Protein AF-A0A6V7U0Q1-F1 (afdb_monomer)

pLDDT: mean 83.54, std 18.53, range [27.36, 98.62]

InterPro domains:
  IPR001841 Zinc finger, RING-type [PF13639] (8-51)
  IPR001841 Zinc finger, RING-type [PS50089] (9-51)
  IPR001841 Zinc finger, RING-type [SM00184] (9-50)
  IPR013083 Zinc finger, RING/FYVE/PHD-type [G3DSA:3.30.40.10] (4-85)
  IPR043136 B30.2/SPRY domain superfamily [G3DSA:2.60.120.920] (154-295)

Structure (mmCIF, N/CA/C/O backbone):
data_AF-A0A6V7U0Q1-F1
#
_entry.id   AF-A0A6V7U0Q1-F1
#
loop_
_atom_site.group_PDB
_atom_site.id
_atom_site.type_symbol
_atom_site.label_atom_id
_atom_site.label_alt_id
_atom_site.label_comp_id
_atom_site.label_asym_id
_atom_site.label_entity_id
_atom_site.label_seq_id
_atom_site.pdbx_PDB_ins_code
_atom_site.Cartn_x
_atom_site.Cartn_y
_atom_site.Cartn_z
_atom_site.occupancy
_atom_site.B_iso_or_equiv
_atom_site.auth_seq_id
_atom_site.auth_comp_id
_atom_site.auth_asym_id
_atom_site.auth_atom_id
_atom_site.pdbx_PDB_model_num
ATOM 1 N N . MET A 1 1 ? -14.330 -33.208 15.414 1.00 35.00 1 MET A N 1
ATOM 2 C CA . MET A 1 1 ? -14.865 -31.851 15.158 1.00 35.00 1 MET A CA 1
ATOM 3 C C . MET A 1 1 ? -16.020 -31.583 16.109 1.00 35.00 1 MET A C 1
ATOM 5 O O . MET A 1 1 ? -17.106 -32.116 15.909 1.00 35.00 1 MET A O 1
ATOM 9 N N . VAL A 1 2 ? -15.788 -30.807 17.168 1.00 33.75 2 VAL A N 1
ATOM 10 C CA . VAL A 1 2 ? -16.867 -30.357 18.057 1.00 33.75 2 VAL A CA 1
ATOM 11 C C . VAL A 1 2 ? -17.555 -29.175 17.374 1.00 33.75 2 VAL A C 1
ATOM 13 O O . VAL A 1 2 ? -17.005 -28.080 17.307 1.00 33.75 2 VAL A O 1
ATOM 16 N N . TYR A 1 3 ? -18.742 -29.390 16.804 1.00 39.47 3 TYR A N 1
ATOM 17 C CA . TYR A 1 3 ? -19.542 -28.298 16.249 1.00 39.47 3 TYR A CA 1
ATOM 18 C C . TYR A 1 3 ? -20.146 -27.484 17.399 1.00 39.47 3 TYR A C 1
ATOM 20 O O . TYR A 1 3 ? -21.201 -27.830 17.932 1.00 39.47 3 TYR A O 1
ATOM 28 N N . TYR A 1 4 ? -19.493 -26.388 17.785 1.00 51.19 4 TYR A N 1
ATOM 29 C CA . TYR A 1 4 ? -20.067 -25.434 18.732 1.00 51.19 4 TYR A CA 1
ATOM 30 C C . TYR A 1 4 ? -21.297 -24.763 18.107 1.00 51.19 4 TYR A C 1
ATOM 32 O O . TYR A 1 4 ? -21.196 -23.905 17.231 1.00 51.19 4 TYR A O 1
ATOM 40 N N . LYS A 1 5 ? -22.497 -25.148 18.554 1.00 58.38 5 LYS A N 1
ATOM 41 C CA . LYS A 1 5 ? -23.736 -24.455 18.181 1.00 58.38 5 LYS A CA 1
ATOM 42 C C . LYS A 1 5 ? -23.847 -23.156 18.981 1.00 58.38 5 LYS A C 1
ATOM 44 O O . LYS A 1 5 ? -24.258 -23.159 20.136 1.00 58.38 5 LYS A O 1
ATOM 49 N N . PHE A 1 6 ? -23.518 -22.034 18.345 1.00 71.56 6 PHE A N 1
ATOM 50 C CA . PHE A 1 6 ? -23.627 -20.695 18.939 1.00 71.56 6 PHE A CA 1
ATOM 51 C C . PHE A 1 6 ? -25.073 -20.205 19.129 1.00 71.56 6 PHE A C 1
ATOM 53 O O . PHE A 1 6 ? -25.304 -19.280 19.903 1.00 71.56 6 PHE A O 1
ATOM 60 N N . GLY A 1 7 ? -26.050 -20.837 18.472 1.00 83.62 7 GLY A N 1
ATOM 61 C CA . GLY A 1 7 ? -27.458 -20.430 18.521 1.00 83.62 7 GLY A CA 1
ATOM 62 C C . GLY A 1 7 ? -27.778 -19.245 17.600 1.00 83.62 7 GLY A C 1
ATOM 63 O O . GLY A 1 7 ? -27.000 -18.908 16.708 1.00 83.62 7 GLY A O 1
ATOM 64 N N . ARG A 1 8 ? -28.952 -18.633 17.785 1.00 89.62 8 ARG A N 1
ATOM 65 C CA . ARG A 1 8 ? -29.400 -17.434 17.054 1.00 89.62 8 ARG A CA 1
ATOM 66 C C . ARG A 1 8 ? -29.400 -16.227 17.986 1.00 89.62 8 ARG A C 1
ATOM 68 O O . ARG A 1 8 ? -29.716 -16.364 19.165 1.00 89.62 8 ARG A O 1
ATOM 75 N N . CYS A 1 9 ? -29.083 -15.050 17.459 1.00 92.69 9 CYS A N 1
ATOM 76 C CA . CYS A 1 9 ? -29.214 -13.805 18.206 1.00 92.69 9 CYS A CA 1
ATOM 77 C C . CYS A 1 9 ? -30.701 -13.483 18.399 1.00 92.69 9 CYS A C 1
ATOM 79 O O . CYS A 1 9 ? -31.432 -13.401 17.421 1.00 92.69 9 CYS A O 1
ATOM 81 N N . ILE A 1 10 ? -31.160 -13.261 19.632 1.00 92.38 10 ILE A N 1
ATOM 82 C CA . ILE A 1 10 ? -32.582 -12.972 19.904 1.00 92.38 10 ILE A CA 1
ATOM 83 C C . ILE A 1 10 ? -33.039 -11.593 19.394 1.00 92.38 10 ILE A C 1
ATOM 85 O O . ILE A 1 10 ? -34.227 -11.393 19.184 1.00 92.38 10 ILE A O 1
ATOM 89 N N . ILE A 1 11 ? -32.108 -10.660 19.161 1.00 90.75 11 ILE A N 1
ATOM 90 C CA . ILE A 1 11 ? -32.424 -9.303 18.686 1.00 90.75 11 ILE A CA 1
ATOM 91 C C . ILE A 1 11 ? -32.751 -9.319 17.187 1.00 90.75 11 ILE A C 1
ATOM 93 O O . ILE A 1 11 ? -33.774 -8.791 16.768 1.00 90.75 11 ILE A O 1
ATOM 97 N N . CYS A 1 12 ? -31.889 -9.927 16.366 1.00 93.38 12 CYS A N 1
ATOM 98 C CA . CYS A 1 12 ? -32.052 -9.935 14.907 1.00 93.38 12 CYS A CA 1
ATOM 99 C C . CYS A 1 12 ? -32.550 -11.274 14.349 1.00 93.38 12 CYS A C 1
ATOM 101 O O . CYS A 1 12 ? -32.836 -11.374 13.161 1.00 93.38 12 CYS A O 1
ATOM 103 N N . THR A 1 13 ? -32.634 -12.317 15.179 1.00 89.62 13 THR A N 1
ATOM 104 C CA . THR A 1 13 ? -32.999 -13.705 14.830 1.00 89.62 13 THR A CA 1
ATOM 105 C C . THR A 1 13 ? -32.034 -14.433 13.878 1.00 89.62 13 THR A C 1
ATOM 107 O O . THR A 1 13 ? -32.273 -15.589 13.526 1.00 89.62 13 THR A O 1
ATOM 110 N N . ILE A 1 14 ? -30.906 -13.812 13.512 1.00 87.69 14 ILE A N 1
ATOM 111 C CA . ILE A 1 14 ? -29.875 -14.382 12.627 1.00 87.69 14 ILE A CA 1
ATOM 112 C C . ILE A 1 14 ? -28.942 -15.323 13.411 1.00 87.69 14 ILE A C 1
ATOM 114 O O . ILE A 1 14 ? -28.699 -15.142 14.607 1.00 87.69 14 ILE A O 1
ATOM 118 N N . GLN A 1 15 ? -28.409 -16.342 12.729 1.00 86.25 15 GLN A N 1
ATOM 119 C CA . GLN A 1 15 ? -27.446 -17.301 13.279 1.00 86.25 15 GLN A CA 1
ATOM 120 C C . GLN A 1 15 ? -26.164 -16.603 13.775 1.00 86.25 15 GLN A C 1
ATOM 122 O O . GLN A 1 15 ? -25.597 -15.748 13.091 1.00 86.25 15 GLN A O 1
ATOM 127 N N . LEU A 1 16 ? -25.700 -16.985 14.965 1.00 84.62 16 LEU A N 1
ATOM 128 C CA . LEU A 1 16 ? -24.409 -16.565 15.508 1.00 84.62 16 LEU A CA 1
ATOM 129 C C . LEU A 1 16 ? -23.289 -17.448 14.943 1.00 84.62 16 LEU A C 1
ATOM 131 O O . LEU A 1 16 ? -23.477 -18.657 14.773 1.00 84.62 16 LEU A O 1
ATOM 135 N N . ASN A 1 17 ? -22.124 -16.856 14.689 1.00 79.06 17 ASN A N 1
ATOM 136 C CA . ASN A 1 17 ? -20.896 -17.571 14.347 1.00 79.06 17 ASN A CA 1
ATOM 137 C C . ASN A 1 17 ? -19.743 -17.122 15.261 1.00 79.06 17 ASN A C 1
ATOM 139 O O . ASN A 1 17 ? -19.889 -16.183 16.042 1.00 79.06 17 ASN A O 1
ATOM 143 N N . HIS A 1 18 ? -18.608 -17.817 15.189 1.00 73.50 18 HIS A N 1
ATOM 144 C CA . HIS A 1 18 ? -17.465 -17.571 16.077 1.00 73.50 18 HIS A CA 1
ATOM 145 C C . HIS A 1 18 ? -16.888 -16.150 15.920 1.00 73.50 18 HIS A C 1
ATOM 147 O O . HIS A 1 18 ? -16.529 -15.505 16.899 1.00 73.50 18 HIS A O 1
ATOM 153 N N . GLU A 1 19 ? -16.914 -15.600 14.707 1.00 70.50 19 GLU A N 1
ATOM 154 C CA . GLU A 1 19 ? -16.345 -14.283 14.400 1.00 70.50 19 GLU A CA 1
ATOM 155 C C . GLU A 1 19 ? -17.185 -13.107 14.918 1.00 70.50 19 GLU A C 1
ATOM 157 O O . GLU A 1 19 ? -16.667 -11.999 15.076 1.00 70.50 19 GLU A O 1
ATOM 162 N N . ASN A 1 20 ? -18.482 -13.322 15.162 1.00 76.69 20 ASN A N 1
ATOM 163 C CA . ASN A 1 20 ? -19.429 -12.252 15.478 1.00 76.69 20 ASN A CA 1
ATOM 164 C C . ASN A 1 20 ? -20.266 -12.477 16.745 1.00 76.69 20 ASN A C 1
ATOM 166 O O . ASN A 1 20 ? -21.113 -11.633 17.056 1.00 76.69 20 ASN A O 1
ATOM 170 N N . ALA A 1 21 ? -20.030 -13.567 17.480 1.00 87.12 21 ALA A N 1
ATOM 171 C CA . ALA A 1 21 ? -20.695 -13.858 18.742 1.00 87.12 21 ALA A CA 1
ATOM 172 C C . ALA A 1 21 ? -20.016 -13.146 19.920 1.00 87.12 21 ALA A C 1
ATOM 174 O O . ALA A 1 21 ? -18.848 -13.366 20.244 1.00 87.12 21 ALA A O 1
ATOM 175 N N . TYR A 1 22 ? -20.796 -12.319 20.603 1.00 91.31 22 TYR A N 1
ATOM 176 C CA . TYR A 1 22 ? -20.414 -11.626 21.826 1.00 91.31 22 TYR A CA 1
ATOM 177 C C . TYR A 1 22 ? -21.357 -12.049 22.940 1.00 91.31 22 TYR A C 1
ATOM 179 O O . TYR A 1 22 ? -22.506 -12.392 22.676 1.00 91.31 22 TYR A O 1
ATOM 187 N N . PHE A 1 23 ? -20.893 -12.021 24.181 1.00 91.38 23 PHE A N 1
ATOM 188 C CA . PHE A 1 23 ? -21.697 -12.320 25.352 1.00 91.38 23 PHE A CA 1
ATOM 189 C C . PHE A 1 23 ? -21.674 -11.171 26.355 1.00 91.38 23 PHE A C 1
ATOM 191 O O . PHE A 1 23 ? -20.746 -10.366 26.375 1.00 91.38 23 PHE A O 1
ATOM 198 N N . LEU A 1 24 ? -22.706 -11.094 27.191 1.00 90.88 24 LEU A N 1
ATOM 199 C CA . LEU A 1 24 ? -22.718 -10.186 28.334 1.00 90.88 24 LEU A CA 1
ATOM 200 C C . LEU A 1 24 ? -22.087 -10.862 29.548 1.00 90.88 24 LEU A C 1
ATOM 202 O O . LEU A 1 24 ? -22.597 -11.880 30.006 1.00 90.88 24 LEU A O 1
ATOM 206 N N . ASN A 1 25 ? -21.031 -10.283 30.110 1.00 86.62 25 ASN A N 1
ATOM 207 C CA . ASN A 1 25 ? -20.288 -10.854 31.233 1.00 86.62 25 ASN A CA 1
ATOM 208 C C . ASN A 1 25 ? -21.173 -11.116 32.465 1.00 86.62 25 ASN A C 1
ATOM 210 O O . ASN A 1 25 ? -21.012 -12.115 33.155 1.00 86.62 25 ASN A O 1
ATOM 214 N N . ASN A 1 26 ? -22.174 -10.264 32.686 1.00 86.88 26 ASN A N 1
ATOM 215 C CA . ASN A 1 26 ? -23.043 -10.344 33.862 1.00 86.88 26 ASN A CA 1
ATOM 216 C C . ASN A 1 26 ? -24.061 -11.496 33.793 1.00 86.88 26 ASN A C 1
ATOM 218 O O . ASN A 1 26 ? -24.691 -11.808 34.799 1.00 86.88 26 ASN A O 1
ATOM 222 N N . CYS A 1 27 ? -24.288 -12.098 32.616 1.00 92.00 27 CYS A N 1
ATOM 223 C CA . CYS A 1 27 ? -25.315 -13.139 32.456 1.00 92.00 27 CYS A CA 1
ATOM 224 C C . CYS A 1 27 ? -25.016 -14.238 31.421 1.00 92.00 27 CYS A C 1
ATOM 226 O O . CYS A 1 27 ? -25.833 -15.136 31.248 1.00 92.00 27 CYS A O 1
ATOM 228 N N . GLY A 1 28 ? -23.907 -14.167 30.685 1.00 89.50 28 GLY A N 1
ATOM 229 C CA . GLY A 1 28 ? -23.473 -15.172 29.707 1.00 89.50 28 GLY A CA 1
ATOM 230 C C . GLY A 1 28 ? -24.276 -15.253 28.398 1.00 89.50 28 GLY A C 1
ATOM 231 O O . GLY A 1 28 ? -23.919 -16.036 27.517 1.00 89.50 28 GLY A O 1
ATOM 232 N N . HIS A 1 29 ? -25.343 -14.465 28.224 1.00 93.56 29 HIS A N 1
ATOM 233 C CA . HIS A 1 29 ? -26.173 -14.508 27.012 1.00 93.56 29 HIS A CA 1
ATOM 234 C C . HIS A 1 29 ? -25.453 -13.941 25.789 1.00 93.56 29 HIS A C 1
ATOM 236 O O . HIS A 1 29 ? -24.743 -12.943 25.906 1.00 93.56 29 HIS A O 1
ATOM 242 N N . LYS A 1 30 ? -25.679 -14.566 24.623 1.00 93.56 30 LYS A N 1
ATOM 243 C CA . LYS A 1 30 ? -24.939 -14.322 23.378 1.00 93.56 30 LYS A CA 1
ATOM 244 C C . LYS A 1 30 ? -25.752 -13.545 22.341 1.00 93.56 30 LYS A C 1
ATOM 246 O O . LYS A 1 30 ? -26.928 -13.830 22.119 1.00 93.56 30 LYS A O 1
ATOM 251 N N . PHE A 1 31 ? -25.098 -12.615 21.654 1.00 93.75 31 PHE A N 1
ATOM 252 C CA . PHE A 1 31 ? -25.678 -11.731 20.645 1.00 93.75 31 PHE A CA 1
ATOM 253 C C . PHE A 1 31 ? -24.633 -11.364 19.583 1.00 93.75 31 PHE A C 1
ATOM 255 O O . PHE A 1 31 ? -23.433 -11.519 19.807 1.00 93.75 31 PHE A O 1
ATOM 262 N N . HIS A 1 32 ? -25.066 -10.822 18.442 1.00 92.88 32 HIS A N 1
ATOM 263 C CA . HIS A 1 32 ? -24.141 -10.097 17.568 1.00 92.88 32 HIS A CA 1
ATOM 264 C C . HIS A 1 32 ? -23.688 -8.817 18.259 1.00 92.88 32 HIS A C 1
ATOM 266 O O . HIS A 1 32 ? -24.524 -8.137 18.856 1.00 92.88 32 HIS A O 1
ATOM 272 N N . HIS A 1 33 ? -22.412 -8.452 18.113 1.00 89.88 33 HIS A N 1
ATOM 273 C CA . HIS A 1 33 ? -21.866 -7.218 18.692 1.00 89.88 33 HIS A CA 1
ATOM 274 C C . HIS A 1 33 ? -22.751 -6.005 18.402 1.00 89.88 33 HIS A C 1
ATOM 276 O O . HIS A 1 33 ? -23.263 -5.376 19.318 1.00 89.88 33 HIS A O 1
ATOM 282 N N . TYR A 1 34 ? -23.013 -5.749 17.115 1.00 87.81 34 TYR A N 1
ATOM 283 C CA . TYR A 1 34 ? -23.842 -4.629 16.676 1.00 87.81 34 TYR A CA 1
ATOM 284 C C . TYR A 1 34 ? -25.217 -4.624 17.352 1.00 87.81 34 TYR A C 1
ATOM 286 O O . TYR A 1 34 ? -25.666 -3.584 17.824 1.00 87.81 34 TYR A O 1
ATOM 294 N N . CYS A 1 35 ? -25.865 -5.789 17.437 1.00 93.19 35 CYS A N 1
ATOM 295 C CA . CYS A 1 35 ? -27.194 -5.901 18.024 1.00 93.19 35 CYS A CA 1
ATOM 296 C C . CYS A 1 35 ? -27.182 -5.534 19.510 1.00 93.19 35 CYS A C 1
ATOM 298 O O . CYS A 1 35 ? -27.994 -4.718 19.937 1.00 93.19 35 CYS A 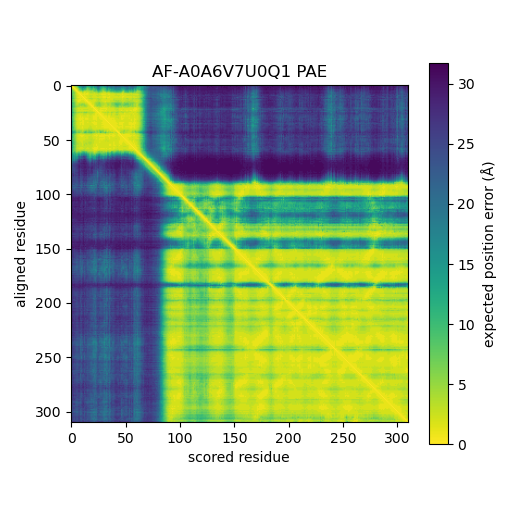O 1
ATOM 300 N N . ILE A 1 36 ? -26.263 -6.107 20.293 1.00 94.50 36 ILE A N 1
ATOM 301 C CA . ILE A 1 36 ? -26.246 -5.860 21.738 1.00 94.50 36 ILE A CA 1
ATOM 302 C C . ILE A 1 36 ? -25.704 -4.477 22.099 1.00 94.50 36 ILE A C 1
ATOM 304 O O . ILE A 1 36 ? -26.211 -3.862 23.031 1.00 94.50 36 ILE A O 1
ATOM 308 N N . THR A 1 37 ? -24.740 -3.949 21.339 1.00 90.19 37 THR A N 1
ATOM 309 C CA . THR A 1 37 ? -24.273 -2.567 21.496 1.00 90.19 37 THR A CA 1
ATOM 310 C C . THR A 1 37 ? -25.429 -1.600 21.292 1.00 90.19 37 THR A C 1
ATOM 312 O O . THR A 1 37 ? -25.697 -0.810 22.190 1.00 90.19 37 THR A O 1
ATOM 315 N N . ARG A 1 38 ? -26.152 -1.719 20.167 1.00 90.19 38 ARG A N 1
ATOM 316 C CA . ARG A 1 38 ? -27.290 -0.848 19.855 1.00 90.19 38 ARG A CA 1
ATOM 317 C C . ARG A 1 38 ? -28.378 -0.940 20.922 1.00 90.19 38 ARG A C 1
ATOM 319 O O . ARG A 1 38 ? -28.865 0.084 21.381 1.00 90.19 38 ARG A O 1
ATOM 326 N N . TRP A 1 39 ? -28.710 -2.155 21.360 1.00 95.25 39 TRP A N 1
ATOM 327 C CA . TRP A 1 39 ? -29.694 -2.369 22.420 1.00 95.25 39 TRP A CA 1
ATOM 328 C C . TRP A 1 39 ? -29.321 -1.628 23.709 1.00 95.25 39 TRP A C 1
ATOM 330 O O . TRP A 1 39 ? -30.142 -0.898 24.254 1.00 95.25 39 TRP A O 1
ATOM 340 N N . ILE A 1 40 ? -28.073 -1.759 24.168 1.00 92.19 40 ILE A N 1
ATOM 341 C CA . ILE A 1 40 ? -27.612 -1.131 25.414 1.00 92.19 40 ILE A CA 1
ATOM 342 C C . ILE A 1 40 ? -27.519 0.396 25.300 1.00 92.19 40 ILE A C 1
ATOM 344 O O . ILE A 1 40 ? -27.751 1.092 26.290 1.00 92.19 40 ILE A O 1
ATOM 348 N N . THR A 1 41 ? -27.171 0.930 24.127 1.00 84.75 41 THR A N 1
ATOM 349 C CA . THR A 1 41 ? -27.003 2.379 23.932 1.00 84.75 41 THR A CA 1
ATOM 350 C C . THR A 1 41 ? -28.297 3.110 23.628 1.00 84.75 41 THR A C 1
ATOM 352 O O . THR A 1 41 ? -28.465 4.240 24.076 1.00 84.75 41 THR A O 1
ATOM 355 N N . GLU A 1 42 ? -29.179 2.502 22.839 1.00 86.75 42 GLU A N 1
ATOM 356 C CA . GLU A 1 42 ? -30.324 3.190 22.233 1.00 86.75 42 GLU A CA 1
ATOM 357 C C . GLU A 1 42 ? -31.666 2.728 22.802 1.00 86.75 42 GLU A C 1
ATOM 359 O O . GLU A 1 42 ? -32.638 3.473 22.717 1.00 86.75 42 GLU A O 1
ATOM 364 N N . GLU A 1 43 ? -31.739 1.529 23.387 1.00 87.38 43 GLU A N 1
ATOM 365 C CA . GLU A 1 43 ? -33.013 0.936 23.803 1.00 87.38 43 GLU A CA 1
ATOM 366 C C . GLU A 1 43 ? -33.100 0.766 25.328 1.00 87.38 43 GLU A C 1
ATOM 368 O O . GLU A 1 43 ? -33.879 1.452 25.991 1.00 87.38 43 GLU A O 1
ATOM 373 N N . GLN A 1 44 ? -32.330 -0.160 25.904 1.00 89.06 44 GLN A N 1
ATOM 374 C CA . GLN A 1 44 ? -32.420 -0.557 27.310 1.00 89.06 44 GLN A CA 1
ATOM 375 C C . GLN A 1 44 ? -31.045 -0.962 27.858 1.00 89.06 44 GLN A C 1
ATOM 377 O O . GLN A 1 44 ? -30.373 -1.821 27.292 1.00 89.06 44 GLN A O 1
ATOM 382 N N . GLN A 1 45 ? -30.660 -0.446 29.029 1.00 91.81 45 GLN A N 1
ATOM 383 C CA . GLN A 1 45 ? -29.422 -0.829 29.736 1.00 91.81 45 GLN A CA 1
ATOM 384 C C . GLN A 1 45 ? -29.553 -2.180 30.469 1.00 91.81 45 GLN A C 1
ATOM 386 O O . GLN A 1 45 ? -29.273 -2.315 31.662 1.00 91.81 45 GLN A O 1
ATOM 391 N N . ASN A 1 46 ? -30.047 -3.198 29.764 1.00 95.69 46 ASN A N 1
ATOM 392 C CA . ASN A 1 46 ? -30.239 -4.549 30.277 1.00 95.69 46 ASN A CA 1
ATOM 393 C C . ASN A 1 46 ? -30.087 -5.611 29.179 1.00 95.69 46 ASN A C 1
ATOM 395 O O . ASN A 1 46 ? -30.124 -5.325 27.985 1.00 95.69 46 ASN A O 1
ATOM 399 N N . CYS A 1 47 ? -29.902 -6.861 29.592 1.00 95.88 47 CYS A N 1
ATOM 400 C CA . CYS A 1 47 ? -29.819 -8.004 28.696 1.00 95.88 47 CYS A CA 1
ATOM 401 C C . CYS A 1 47 ? -31.179 -8.283 28.023 1.00 95.88 47 CYS A C 1
ATOM 403 O O . CYS A 1 47 ? -32.145 -8.553 28.739 1.00 95.88 47 CYS A O 1
ATOM 405 N N . PRO A 1 48 ? -31.267 -8.357 26.681 1.00 94.81 48 PRO A N 1
ATOM 406 C CA . PRO A 1 48 ? -32.519 -8.676 25.988 1.00 94.81 48 PRO A CA 1
ATOM 407 C C . PRO A 1 48 ? -33.120 -10.037 26.374 1.00 94.81 48 PRO A C 1
ATOM 409 O O . PRO A 1 48 ? -34.333 -10.214 26.321 1.00 94.81 48 PRO A O 1
ATOM 412 N N . SER A 1 49 ? -32.283 -11.004 26.772 1.00 93.25 49 SER A N 1
ATOM 413 C CA . SER A 1 49 ? -32.730 -12.368 27.091 1.00 93.25 49 SER A CA 1
ATOM 414 C C . SER A 1 49 ? -33.223 -12.531 28.530 1.00 93.25 49 SER A C 1
ATOM 416 O O . SER A 1 49 ? -34.195 -13.240 28.763 1.00 93.25 49 SER A O 1
ATOM 418 N N . CYS A 1 50 ? -32.555 -11.906 29.506 1.00 95.19 50 CYS A N 1
ATOM 419 C CA . CYS A 1 50 ? -32.828 -12.136 30.936 1.00 95.19 50 CYS A CA 1
ATOM 420 C C . CYS A 1 50 ? -33.053 -10.863 31.756 1.00 95.19 50 CYS A C 1
ATOM 422 O O . CYS A 1 50 ? -33.309 -10.947 32.953 1.00 95.19 50 CYS A O 1
ATOM 424 N N . ARG A 1 51 ? -32.956 -9.687 31.127 1.00 94.56 51 ARG A N 1
ATOM 425 C CA . ARG A 1 51 ? -33.168 -8.360 31.725 1.00 94.56 51 ARG A CA 1
ATOM 426 C C . ARG A 1 51 ? -32.222 -7.990 32.874 1.00 94.56 51 ARG A C 1
ATOM 428 O O . ARG A 1 51 ? -32.431 -6.966 33.515 1.00 94.56 51 ARG A O 1
ATOM 435 N N . VAL A 1 52 ? -31.155 -8.761 33.102 1.00 95.31 52 VAL A N 1
ATOM 436 C CA . VAL A 1 52 ? -30.049 -8.368 33.992 1.00 95.31 52 VAL A CA 1
ATOM 437 C C . VAL A 1 52 ? -29.451 -7.054 33.494 1.00 95.31 52 VAL A C 1
ATOM 439 O O . VAL A 1 52 ? -29.215 -6.917 32.292 1.00 95.31 52 VAL A O 1
ATOM 442 N N . ALA A 1 53 ? -29.220 -6.099 34.397 1.00 92.88 53 ALA A N 1
ATOM 443 C CA . ALA A 1 53 ? -28.631 -4.809 34.056 1.00 92.88 53 ALA A CA 1
ATOM 444 C C . ALA A 1 53 ? -27.280 -4.996 33.348 1.00 92.88 53 ALA A C 1
ATOM 446 O O . ALA A 1 53 ? -26.451 -5.818 33.753 1.00 92.88 53 ALA A O 1
ATOM 447 N N . ALA A 1 54 ? -27.089 -4.253 32.264 1.00 92.81 54 ALA A N 1
ATOM 448 C CA . ALA A 1 54 ? -25.923 -4.380 31.411 1.00 92.81 54 ALA A CA 1
ATOM 449 C C . ALA A 1 54 ? -25.536 -3.025 30.823 1.00 92.81 54 ALA A C 1
ATOM 451 O O . ALA A 1 54 ? -26.372 -2.221 30.414 1.00 92.81 54 ALA A O 1
ATOM 452 N N . THR A 1 55 ? -24.237 -2.808 30.756 1.00 91.69 55 THR A N 1
ATOM 453 C CA . THR A 1 55 ? -23.568 -1.641 30.207 1.00 91.69 55 THR A CA 1
ATOM 454 C C . THR A 1 55 ? -22.670 -2.073 29.053 1.00 91.69 55 THR A C 1
ATOM 456 O O . THR A 1 55 ? -22.398 -3.259 28.857 1.00 91.69 55 THR A O 1
ATOM 459 N N . LEU A 1 56 ? -22.156 -1.110 28.288 1.00 87.12 56 LEU A N 1
ATOM 460 C CA . LEU A 1 56 ? -21.214 -1.403 27.204 1.00 87.12 56 LEU A CA 1
ATOM 461 C C . LEU A 1 56 ? -19.961 -2.148 27.686 1.00 87.12 56 LEU A C 1
ATOM 463 O O . LEU A 1 56 ? -19.395 -2.941 26.937 1.00 87.12 56 LEU A O 1
ATOM 467 N N . ASN A 1 57 ? -19.560 -1.944 28.944 1.00 87.06 57 ASN A N 1
ATOM 468 C CA . ASN A 1 57 ? -18.403 -2.613 29.538 1.00 87.06 57 ASN A CA 1
ATOM 469 C C . ASN A 1 57 ? -18.620 -4.120 29.738 1.00 87.06 57 ASN A C 1
ATOM 471 O O . ASN A 1 57 ? -17.645 -4.873 29.830 1.00 87.06 57 ASN A O 1
ATOM 475 N N . ASP A 1 58 ? -19.880 -4.554 29.764 1.00 90.88 58 ASP A N 1
ATOM 476 C CA . ASP A 1 58 ? -20.262 -5.945 29.976 1.00 90.88 58 ASP A CA 1
ATOM 477 C C . ASP A 1 58 ? -20.234 -6.761 28.680 1.00 90.88 58 ASP A C 1
ATOM 479 O O . ASP A 1 58 ? -20.247 -7.986 28.743 1.00 90.88 58 ASP A O 1
ATOM 483 N N . ILE A 1 59 ? -20.159 -6.126 27.505 1.00 91.19 59 ILE A N 1
ATOM 484 C CA . ILE A 1 59 ? -20.093 -6.818 26.210 1.00 91.19 59 ILE A CA 1
ATOM 485 C C . ILE A 1 59 ? -18.674 -7.372 25.993 1.00 91.19 59 ILE A C 1
ATOM 487 O O . ILE A 1 59 ? -17.703 -6.615 25.950 1.00 91.19 59 ILE A O 1
ATOM 491 N N . LYS A 1 60 ? -18.543 -8.693 25.825 1.00 86.81 60 LYS A N 1
ATOM 492 C CA . LYS A 1 60 ? -17.268 -9.408 25.623 1.00 86.81 60 LYS A CA 1
ATOM 493 C C . LYS A 1 60 ? -17.325 -10.327 24.407 1.00 86.81 60 LYS A C 1
ATOM 495 O O . LYS A 1 60 ? -18.361 -10.919 24.125 1.00 86.81 60 LYS A O 1
ATOM 500 N N . GLN A 1 61 ? -16.219 -10.449 23.676 1.00 83.25 61 GLN A N 1
ATOM 501 C CA . GLN A 1 61 ? -16.127 -11.378 22.547 1.00 83.25 61 GLN A CA 1
ATOM 502 C C . GLN A 1 61 ? -15.972 -12.813 23.060 1.00 83.25 61 GLN A C 1
ATOM 504 O O . GLN A 1 61 ? -15.226 -13.055 24.007 1.00 83.25 61 GLN A O 1
ATOM 509 N N . PHE A 1 62 ? -16.679 -13.762 22.445 1.00 76.00 62 PHE A N 1
ATOM 510 C CA . PHE A 1 62 ? -16.551 -15.177 22.781 1.00 76.00 62 PHE A CA 1
ATOM 511 C C . PHE A 1 62 ? -15.283 -15.754 22.129 1.00 76.00 62 PHE A C 1
ATOM 513 O O . PHE A 1 62 ? -15.197 -15.798 20.905 1.00 76.00 62 PHE A O 1
ATOM 520 N N . PHE A 1 63 ? -14.310 -16.201 22.926 1.00 66.50 63 PHE A N 1
ATOM 521 C CA . PHE A 1 63 ? -13.138 -16.941 22.444 1.00 66.50 63 PHE A CA 1
ATOM 522 C C . PHE A 1 63 ? -13.312 -18.423 22.793 1.00 66.50 63 PHE A C 1
ATOM 524 O O . PHE A 1 63 ? -13.650 -18.751 23.928 1.00 66.50 63 PHE A O 1
ATOM 531 N N . VAL A 1 64 ? -13.108 -19.315 21.822 1.00 53.09 64 VAL A N 1
ATOM 532 C CA . VAL A 1 64 ? -12.953 -20.754 22.087 1.00 53.09 64 VAL A CA 1
ATOM 533 C C . VAL A 1 64 ? -11.469 -21.044 21.975 1.00 53.09 64 VAL A C 1
ATOM 535 O O . VAL A 1 64 ? -10.919 -20.924 20.883 1.00 53.09 64 VAL A O 1
ATOM 538 N N . GLU A 1 65 ? -10.833 -21.388 23.088 1.00 46.28 65 GLU A N 1
ATOM 539 C CA . GLU A 1 65 ? -9.539 -22.062 23.058 1.00 46.28 65 GLU A CA 1
ATOM 540 C C . GLU A 1 65 ? -9.800 -23.522 22.671 1.00 46.28 65 GLU A C 1
ATOM 542 O O . GLU A 1 65 ? -10.659 -24.188 23.255 1.00 46.28 65 GLU A O 1
ATOM 547 N N . GLU A 1 66 ? -9.125 -24.011 21.631 1.00 38.41 66 GLU A N 1
ATOM 548 C CA . GLU A 1 66 ? -9.145 -25.435 21.314 1.00 38.41 66 GLU A CA 1
ATOM 549 C C . GLU A 1 66 ? -8.425 -26.173 22.445 1.00 38.41 66 GLU A C 1
ATOM 551 O O . GLU A 1 66 ? -7.219 -26.020 22.632 1.00 38.41 66 GLU A O 1
ATOM 556 N N . ALA A 1 67 ? -9.179 -26.941 23.235 1.00 42.41 67 ALA A N 1
ATOM 557 C CA . ALA A 1 67 ? -8.603 -27.838 24.221 1.00 42.41 67 ALA A CA 1
ATOM 558 C C . ALA A 1 67 ? -7.763 -28.885 23.478 1.00 42.41 67 ALA A C 1
ATOM 560 O O . ALA A 1 67 ? -8.300 -29.702 22.727 1.00 42.41 67 ALA A O 1
ATOM 561 N N . GLY A 1 68 ? -6.445 -28.821 23.665 1.00 38.06 68 GLY A N 1
ATOM 562 C CA . GLY A 1 68 ? -5.551 -29.908 23.303 1.00 38.06 68 GLY A CA 1
ATOM 563 C C . GLY A 1 68 ? -5.965 -31.167 24.056 1.00 38.06 68 GLY A C 1
ATOM 564 O O . GLY A 1 68 ? -6.255 -31.122 25.250 1.00 38.06 68 GLY A O 1
ATOM 565 N N . ASP A 1 69 ? -6.030 -32.269 23.323 1.00 35.84 69 ASP A N 1
ATOM 566 C CA . ASP A 1 69 ? -6.343 -33.596 23.830 1.00 35.84 69 ASP A CA 1
ATOM 567 C C . ASP A 1 69 ? -5.232 -34.017 24.807 1.00 35.84 69 ASP A C 1
ATOM 569 O O . ASP A 1 69 ? -4.143 -34.427 24.406 1.00 35.84 69 ASP A O 1
ATOM 573 N N . SER A 1 70 ? -5.473 -33.858 26.105 1.00 38.72 70 SER A N 1
ATOM 574 C CA . SER A 1 70 ? -4.698 -34.533 27.139 1.00 38.72 70 SER A CA 1
ATOM 575 C C . SER A 1 70 ? -5.671 -35.123 28.144 1.00 38.72 70 SER A C 1
ATOM 577 O O . SER A 1 70 ? -6.240 -34.422 28.981 1.00 38.72 70 SER A O 1
ATOM 579 N N . SER A 1 71 ? -5.875 -36.426 28.000 1.00 41.19 71 SER A N 1
ATOM 580 C CA . SER A 1 71 ? -6.448 -37.305 29.003 1.00 41.19 71 SER A CA 1
ATOM 581 C C . SER A 1 71 ? -5.687 -37.162 30.319 1.00 41.19 71 SER A C 1
ATOM 583 O O . SER A 1 71 ? -4.510 -37.508 30.367 1.00 41.19 71 SER A O 1
ATOM 585 N N . ASP A 1 72 ? -6.358 -36.681 31.357 1.00 33.84 72 ASP A N 1
ATOM 586 C CA . ASP A 1 72 ? -6.188 -37.194 32.714 1.00 33.84 72 ASP A CA 1
ATOM 587 C C . ASP A 1 72 ? -7.411 -36.785 33.542 1.00 33.84 72 ASP A C 1
ATOM 589 O O . ASP A 1 72 ? -7.662 -35.610 33.818 1.00 33.84 72 ASP A O 1
ATOM 593 N N . ASP A 1 73 ? -8.202 -37.796 33.893 1.00 36.06 73 ASP A N 1
ATOM 594 C CA . ASP A 1 73 ? -9.299 -37.699 34.841 1.00 36.06 73 ASP A CA 1
ATOM 595 C C . ASP A 1 73 ? -8.733 -37.423 36.240 1.00 36.06 73 ASP A C 1
ATOM 597 O O . ASP A 1 73 ? -7.965 -38.229 36.769 1.00 36.06 73 ASP A O 1
ATOM 601 N N . ASN A 1 74 ? -9.152 -36.325 36.878 1.00 34.78 74 ASN A N 1
ATOM 602 C CA . ASN A 1 74 ? -9.439 -36.343 38.312 1.00 34.78 74 ASN A CA 1
ATOM 603 C C . ASN A 1 74 ? -10.257 -35.136 38.798 1.00 34.78 74 ASN A C 1
ATOM 605 O O . ASN A 1 74 ? -10.188 -34.023 38.286 1.00 34.78 74 ASN A O 1
ATOM 609 N N . GLU A 1 75 ? -11.066 -35.442 39.802 1.00 37.28 75 GLU A N 1
ATOM 610 C CA . GLU A 1 75 ? -12.272 -34.774 40.277 1.00 37.28 75 GLU A CA 1
ATOM 611 C C . GLU A 1 75 ? -12.113 -33.456 41.070 1.00 37.28 75 GLU A C 1
ATOM 613 O O . GLU A 1 75 ? -11.164 -33.243 41.817 1.00 37.28 75 GLU A O 1
ATOM 618 N N . LEU A 1 76 ? -13.203 -32.677 40.986 1.00 31.08 76 LEU A N 1
ATOM 619 C CA . LEU A 1 76 ? -13.837 -31.782 41.974 1.00 31.08 76 LEU A CA 1
ATOM 620 C C . LEU A 1 76 ? -13.166 -30.473 42.461 1.00 31.08 76 LEU A C 1
ATOM 622 O O . LEU A 1 76 ? -12.336 -30.428 43.359 1.00 31.08 76 LEU A O 1
ATOM 626 N N . THR A 1 77 ? -13.770 -29.379 41.976 1.00 36.16 77 THR A N 1
ATOM 627 C CA . THR A 1 77 ? -14.261 -28.187 42.706 1.00 36.16 77 THR A CA 1
ATOM 628 C C . THR A 1 77 ? -13.394 -27.554 43.802 1.00 36.16 77 THR A C 1
ATOM 630 O O . THR A 1 77 ? -13.342 -28.058 44.919 1.00 36.16 77 THR A O 1
ATOM 633 N N . GLN A 1 78 ? -12.981 -26.301 43.573 1.00 30.33 78 GLN A N 1
ATOM 634 C CA . GLN A 1 78 ? -13.275 -25.188 44.489 1.00 30.33 78 GLN A CA 1
ATOM 635 C C . GLN A 1 78 ? -13.017 -23.826 43.822 1.00 30.33 78 GLN A C 1
ATOM 637 O O . GLN A 1 78 ? -11.934 -23.535 43.326 1.00 30.33 78 GLN A O 1
ATOM 642 N N . SER A 1 79 ? -14.072 -23.009 43.815 1.00 40.41 79 SER A N 1
ATOM 643 C CA . SER A 1 79 ? -14.073 -21.544 43.895 1.00 40.41 79 SER A CA 1
ATOM 644 C C . SER A 1 79 ? -12.708 -20.843 43.904 1.00 40.41 79 SER A C 1
ATOM 646 O O . SER A 1 79 ? -12.049 -20.800 44.937 1.00 40.41 79 SER A O 1
ATOM 648 N N . THR A 1 80 ? -12.370 -20.153 42.815 1.00 27.36 80 THR A N 1
ATOM 649 C CA . THR A 1 80 ? -11.524 -18.954 42.881 1.00 27.36 80 THR A CA 1
ATOM 650 C C . THR A 1 80 ? -12.004 -17.918 41.869 1.00 27.36 80 THR A C 1
ATOM 652 O O . THR A 1 80 ? -12.079 -18.133 40.662 1.00 27.36 80 THR A O 1
ATOM 655 N N . SER A 1 81 ? -12.395 -16.774 42.419 1.00 37.78 81 SER A N 1
ATOM 656 C CA . SER A 1 81 ? -12.657 -15.514 41.745 1.00 37.78 81 SER A CA 1
ATOM 657 C C . SER A 1 81 ? -11.394 -15.029 41.037 1.00 37.78 81 SER A C 1
ATOM 659 O O . SER A 1 81 ? -10.580 -14.327 41.635 1.00 37.78 81 SER A O 1
ATOM 661 N N . ASN A 1 82 ? -11.227 -15.380 39.768 1.00 33.59 82 ASN A N 1
ATOM 662 C CA . ASN A 1 82 ? -10.160 -14.814 38.957 1.00 33.59 82 ASN A CA 1
ATOM 663 C C . ASN A 1 82 ? -10.729 -13.646 38.157 1.00 33.59 82 ASN A C 1
ATOM 665 O O . ASN A 1 82 ? -11.383 -13.817 37.130 1.00 33.59 82 ASN A O 1
ATOM 669 N N . ALA A 1 83 ? -10.489 -12.439 38.672 1.00 35.22 83 ALA A N 1
ATOM 670 C CA . ALA A 1 83 ? -10.539 -11.213 37.895 1.00 35.22 83 ALA A CA 1
ATOM 671 C C . ALA A 1 83 ? -9.522 -11.343 36.751 1.00 35.22 83 ALA A C 1
ATOM 673 O O . ALA A 1 83 ? -8.334 -11.069 36.912 1.00 35.22 83 ALA A O 1
ATOM 674 N N . VAL A 1 84 ? -9.981 -11.834 35.601 1.00 31.73 84 VAL A N 1
ATOM 675 C CA . VAL A 1 84 ? -9.169 -11.887 34.390 1.00 31.73 84 VAL A CA 1
ATOM 676 C C . VAL A 1 84 ? -9.023 -10.451 33.893 1.00 31.73 84 VAL A C 1
ATOM 678 O O . VAL A 1 84 ? -9.979 -9.841 33.414 1.00 31.73 84 VAL A O 1
ATOM 681 N N . ASN A 1 85 ? -7.816 -9.903 34.030 1.00 32.97 85 ASN A N 1
ATOM 682 C CA . ASN A 1 85 ? -7.381 -8.698 33.332 1.00 32.97 85 ASN A CA 1
ATOM 683 C C . ASN A 1 85 ? -7.426 -8.966 31.820 1.00 32.97 85 ASN A C 1
ATOM 685 O O . ASN A 1 85 ? -6.441 -9.391 31.221 1.00 32.97 85 ASN A O 1
ATOM 689 N N . VAL A 1 86 ? -8.584 -8.747 31.196 1.00 40.97 86 VAL A N 1
ATOM 690 C CA . VAL A 1 86 ? -8.733 -8.833 29.741 1.00 40.97 86 VAL A CA 1
ATOM 691 C C . VAL A 1 86 ? -8.159 -7.554 29.143 1.00 40.97 86 VAL A C 1
ATOM 693 O O . VAL A 1 86 ? -8.834 -6.530 29.037 1.00 40.97 86 VAL A O 1
ATOM 696 N N . VAL A 1 87 ? -6.882 -7.604 28.773 1.00 39.34 87 VAL A N 1
ATOM 697 C CA . VAL A 1 87 ? -6.283 -6.607 27.888 1.00 39.34 87 VAL A CA 1
ATOM 698 C C . VAL A 1 87 ? -7.036 -6.694 26.560 1.00 39.34 87 VAL A C 1
ATOM 700 O O . VAL A 1 87 ? -7.024 -7.734 25.904 1.00 39.34 87 VAL A O 1
ATOM 703 N N . ASN A 1 88 ? -7.720 -5.618 26.162 1.00 48.09 88 ASN A N 1
ATOM 704 C CA . ASN A 1 88 ? -8.229 -5.465 24.800 1.00 48.09 88 ASN A CA 1
ATOM 705 C C . ASN A 1 88 ? -7.024 -5.455 23.845 1.00 48.09 88 ASN A C 1
ATOM 707 O O . ASN A 1 88 ? -6.471 -4.393 23.554 1.00 48.09 88 ASN A O 1
ATOM 711 N N . ASN A 1 89 ? -6.582 -6.627 23.388 1.00 58.62 89 ASN A N 1
ATOM 712 C CA . ASN A 1 89 ? -5.514 -6.737 22.404 1.00 58.62 89 ASN A CA 1
ATOM 713 C C . ASN A 1 89 ? -6.055 -6.254 21.058 1.00 58.62 89 ASN A C 1
ATOM 715 O O . ASN A 1 89 ? -6.683 -7.000 20.311 1.00 58.62 89 ASN A O 1
ATOM 719 N N . LEU A 1 90 ? -5.851 -4.968 20.777 1.00 72.56 90 LEU A N 1
ATOM 720 C CA . LEU A 1 90 ? -6.125 -4.397 19.467 1.00 72.56 90 LEU A CA 1
ATOM 721 C C . LEU A 1 90 ? -5.220 -5.084 18.444 1.00 72.56 90 LEU A C 1
ATOM 723 O O . LEU A 1 90 ? -3.998 -5.074 18.584 1.00 72.56 90 LEU A O 1
ATOM 727 N N . ILE A 1 91 ? -5.835 -5.653 17.413 1.00 85.25 91 ILE A N 1
ATOM 728 C CA . ILE A 1 91 ? -5.139 -6.274 16.286 1.00 85.25 91 ILE A CA 1
ATOM 729 C C . ILE A 1 91 ? -5.452 -5.512 15.001 1.00 85.25 91 ILE A C 1
ATOM 731 O O . ILE A 1 91 ? -6.492 -4.854 14.882 1.00 85.25 91 ILE A O 1
ATOM 735 N N . ALA A 1 92 ? -4.550 -5.600 14.030 1.00 89.94 92 ALA A N 1
ATOM 736 C CA . ALA A 1 92 ? -4.846 -5.193 12.668 1.00 89.94 92 ALA A CA 1
ATOM 737 C C . ALA A 1 92 ? -5.628 -6.306 11.971 1.00 89.94 92 ALA A C 1
ATOM 739 O O . ALA A 1 92 ? -5.201 -7.457 11.951 1.00 89.94 92 ALA A O 1
ATOM 740 N N . LYS A 1 93 ? -6.785 -5.965 11.404 1.00 94.12 93 LYS A N 1
ATOM 741 C CA . LYS A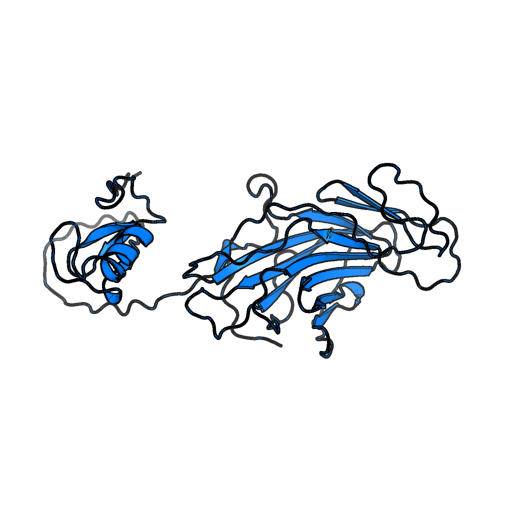 1 93 ? -7.587 -6.867 10.580 1.00 94.12 93 LYS A CA 1
ATOM 742 C C . LYS A 1 93 ? -7.434 -6.471 9.125 1.00 94.12 93 LYS A C 1
ATOM 744 O O . LYS A 1 93 ? -7.675 -5.316 8.775 1.00 94.12 93 LYS A O 1
ATOM 749 N N . PHE A 1 94 ? -7.040 -7.428 8.295 1.00 96.12 94 PHE A N 1
ATOM 750 C CA . PHE A 1 94 ? -6.966 -7.214 6.860 1.00 96.12 94 PHE A CA 1
ATOM 751 C C . PHE A 1 94 ? -8.354 -6.910 6.287 1.00 96.12 94 PHE A C 1
ATOM 753 O O . PHE A 1 94 ? -9.337 -7.575 6.614 1.00 96.12 94 PHE A O 1
ATOM 760 N N . VAL A 1 95 ? -8.420 -5.895 5.432 1.00 96.31 95 VAL A N 1
ATOM 761 C CA . VAL A 1 95 ? -9.614 -5.495 4.699 1.00 96.31 95 VAL A CA 1
ATOM 762 C C . VAL A 1 95 ? -9.323 -5.663 3.220 1.00 96.31 95 VAL A C 1
ATOM 764 O O . VAL A 1 95 ? -8.535 -4.922 2.631 1.00 96.31 95 VAL A O 1
ATOM 767 N N . GLN A 1 96 ? -9.985 -6.644 2.615 1.00 95.69 96 GLN A N 1
ATOM 768 C CA . GLN A 1 96 ? -9.862 -6.889 1.189 1.00 95.69 96 GLN A CA 1
ATOM 769 C C . GLN A 1 96 ? -10.448 -5.710 0.404 1.00 95.69 96 GLN A C 1
ATOM 771 O O . GLN A 1 96 ? -11.584 -5.290 0.633 1.00 95.69 96 GLN A O 1
ATOM 776 N N . SER A 1 97 ? -9.673 -5.186 -0.544 1.00 94.12 97 SER A N 1
ATOM 777 C CA . SER A 1 97 ? -10.092 -4.102 -1.429 1.00 94.12 97 SER A CA 1
ATOM 778 C C . SER A 1 97 ? -9.811 -4.496 -2.869 1.00 94.12 97 SER A C 1
ATOM 780 O O . SER A 1 97 ? -8.704 -4.283 -3.361 1.00 94.12 97 SER A O 1
ATOM 782 N N . ILE A 1 98 ? -10.832 -5.023 -3.549 1.00 95.69 98 ILE A N 1
ATOM 783 C CA . ILE A 1 98 ? -10.711 -5.430 -4.950 1.00 95.69 98 ILE A CA 1
ATOM 784 C C . ILE A 1 98 ? -10.294 -4.233 -5.809 1.00 95.69 98 ILE A C 1
ATOM 786 O O . ILE A 1 98 ? -10.926 -3.169 -5.769 1.00 95.69 98 ILE A O 1
ATOM 790 N N . ASN A 1 99 ? -9.216 -4.388 -6.573 1.00 96.50 99 ASN A N 1
ATOM 791 C CA . ASN A 1 99 ? -8.631 -3.286 -7.323 1.00 96.50 99 ASN A CA 1
ATOM 792 C C . ASN A 1 99 ? -8.003 -3.723 -8.646 1.00 96.50 99 ASN A C 1
ATOM 794 O O . ASN A 1 99 ? -7.764 -4.899 -8.899 1.00 96.50 99 ASN A O 1
ATOM 798 N N . LYS A 1 100 ? -7.734 -2.737 -9.493 1.00 95.38 100 LYS A N 1
ATOM 799 C CA . LYS A 1 100 ? -6.982 -2.873 -10.741 1.00 95.38 100 LYS A CA 1
ATOM 800 C C . LYS A 1 100 ? -6.335 -1.540 -11.072 1.00 95.38 100 LYS A C 1
ATOM 802 O O . LYS A 1 100 ? -6.791 -0.496 -10.601 1.00 95.38 100 LYS A O 1
ATOM 807 N N . TRP A 1 101 ? -5.312 -1.553 -11.911 1.00 94.19 101 TRP A N 1
ATOM 808 C CA . TRP A 1 101 ? -4.717 -0.326 -12.409 1.00 94.19 101 TRP A CA 1
ATOM 809 C C . TRP A 1 101 ? -5.656 0.383 -13.378 1.00 94.19 101 TRP A C 1
ATOM 811 O O . TRP A 1 101 ? -6.307 -0.220 -14.234 1.00 94.19 101 TRP A O 1
ATOM 821 N N . ARG A 1 102 ? -5.693 1.706 -13.260 1.00 87.75 102 ARG A N 1
ATOM 822 C CA . ARG A 1 102 ? -6.215 2.614 -14.270 1.00 87.75 102 ARG A CA 1
ATOM 823 C C . ARG A 1 102 ? -5.108 3.530 -14.753 1.00 87.75 102 ARG A C 1
ATOM 825 O O . ARG A 1 102 ? -4.206 3.922 -14.010 1.00 87.75 102 ARG A O 1
ATOM 832 N N . LYS A 1 103 ? -5.246 3.925 -16.016 1.00 75.88 103 LYS A N 1
ATOM 833 C CA . LYS A 1 103 ? -4.475 5.019 -16.586 1.00 75.88 103 LYS A CA 1
ATOM 834 C C . LYS A 1 103 ? -4.671 6.269 -15.732 1.00 75.88 103 LYS A C 1
ATOM 836 O O . LYS A 1 103 ? -5.804 6.701 -15.514 1.00 75.88 103 LYS A O 1
ATOM 841 N N . ASN A 1 104 ? -3.563 6.837 -15.275 1.00 70.00 104 ASN A N 1
ATOM 842 C CA . ASN A 1 104 ? -3.585 8.122 -14.606 1.00 70.00 104 ASN A CA 1
ATOM 843 C C . ASN A 1 104 ? -3.748 9.247 -15.642 1.00 70.00 104 ASN A C 1
ATOM 845 O O . ASN A 1 104 ? -3.277 9.140 -16.775 1.00 70.00 104 ASN A O 1
ATOM 849 N N . THR A 1 105 ? -4.405 10.338 -15.259 1.00 57.19 105 THR A N 1
ATOM 850 C CA . THR A 1 105 ? -4.560 11.539 -16.099 1.00 57.19 105 THR A CA 1
ATOM 851 C C . THR A 1 105 ? -3.293 12.388 -16.162 1.00 57.19 105 THR A C 1
ATOM 853 O O . THR A 1 105 ? -3.266 13.363 -16.907 1.00 57.19 105 THR A O 1
ATOM 856 N N . PHE A 1 106 ? -2.244 12.041 -15.409 1.00 60.78 106 PHE A N 1
ATOM 857 C CA . PHE A 1 106 ? -0.925 12.648 -15.569 1.00 60.78 106 PHE A CA 1
ATOM 858 C C . PHE A 1 106 ? -0.326 12.174 -16.892 1.00 60.78 106 PHE A C 1
ATOM 860 O O . PHE A 1 106 ? 0.270 11.104 -17.006 1.00 60.78 106 PHE A O 1
ATOM 867 N N . LEU A 1 107 ? -0.590 12.964 -17.926 1.00 59.41 107 LEU A N 1
ATOM 868 C CA . LEU A 1 107 ? -0.098 12.748 -19.270 1.00 59.41 107 LEU A CA 1
ATOM 869 C C . LEU A 1 107 ? 1.414 12.959 -19.271 1.00 59.41 107 LEU A C 1
ATOM 871 O O . LEU A 1 107 ? 1.884 14.074 -19.086 1.00 59.41 107 LEU A O 1
ATOM 875 N N . CYS A 1 108 ? 2.160 11.882 -19.507 1.00 62.75 108 CYS A N 1
ATOM 876 C CA . CYS A 1 108 ? 3.592 11.935 -19.793 1.00 62.75 108 CYS A CA 1
ATOM 877 C C . CYS A 1 108 ? 3.897 12.897 -20.966 1.00 62.75 108 CYS A C 1
ATOM 879 O O . CYS A 1 108 ? 4.848 13.663 -20.906 1.00 62.75 108 CYS A O 1
ATOM 881 N N . CYS A 1 109 ? 3.039 12.919 -21.995 1.00 64.12 109 CYS A N 1
ATOM 882 C CA . CYS A 1 109 ? 3.000 13.953 -23.034 1.00 64.12 109 CYS A CA 1
ATOM 883 C C . CYS A 1 109 ? 1.610 13.988 -23.700 1.00 64.12 109 CYS A C 1
ATOM 885 O O . CYS A 1 109 ? 0.729 13.179 -23.375 1.00 64.12 109 CYS A O 1
ATOM 887 N N . SER A 1 110 ? 1.414 14.879 -24.677 1.00 64.81 110 SER A N 1
ATOM 888 C CA . SER A 1 110 ? 0.177 14.976 -25.476 1.00 64.81 110 SER A CA 1
ATOM 889 C C . SER A 1 110 ? -0.234 13.648 -26.139 1.00 64.81 110 SER A C 1
ATOM 891 O O . SER A 1 110 ? -1.427 13.400 -26.328 1.00 64.81 110 SER A O 1
ATOM 893 N N . ASN A 1 111 ? 0.725 12.750 -26.398 1.00 65.00 111 ASN A N 1
ATOM 894 C CA . ASN A 1 111 ? 0.487 11.432 -26.995 1.00 65.00 111 ASN A CA 1
ATOM 895 C C . ASN A 1 111 ? -0.023 10.362 -26.032 1.00 65.00 111 ASN A C 1
ATOM 897 O O . ASN A 1 111 ? -0.195 9.221 -26.456 1.00 65.00 111 ASN A O 1
ATOM 901 N N . ASN A 1 112 ? -0.347 10.691 -24.775 1.00 67.25 112 ASN A N 1
ATOM 902 C CA . ASN A 1 112 ? -1.087 9.756 -23.930 1.00 67.25 112 ASN A CA 1
ATOM 903 C C . ASN A 1 112 ? -0.333 8.416 -23.712 1.00 67.25 112 ASN A C 1
ATOM 905 O O . ASN A 1 112 ? -0.936 7.364 -23.901 1.00 67.25 112 ASN A O 1
ATOM 909 N N . CYS A 1 113 ? 0.937 8.442 -23.274 1.00 69.94 113 CYS A N 1
ATOM 910 C CA . CYS A 1 113 ? 1.888 7.301 -23.213 1.00 69.94 113 CYS A CA 1
ATOM 911 C C . CYS A 1 113 ? 1.452 6.030 -22.452 1.00 69.94 113 CYS A C 1
ATOM 913 O O . CYS A 1 113 ? 2.196 5.056 -22.393 1.00 69.94 113 CYS A O 1
ATOM 915 N N . ILE A 1 114 ? 0.258 6.021 -21.866 1.00 67.00 114 ILE A N 1
ATOM 916 C CA . ILE A 1 114 ? -0.390 4.822 -21.342 1.00 67.00 114 ILE A CA 1
ATOM 917 C C . ILE A 1 114 ? -1.541 4.482 -22.287 1.00 67.00 114 ILE A C 1
ATOM 919 O O . ILE A 1 114 ? -2.473 5.282 -22.432 1.00 67.00 114 ILE A O 1
ATOM 923 N N . ASN A 1 115 ? -1.506 3.311 -22.917 1.00 65.38 115 ASN A N 1
ATOM 924 C CA . ASN A 1 115 ? -2.557 2.879 -23.834 1.00 65.38 115 ASN A CA 1
ATOM 925 C C . ASN A 1 115 ? -3.034 1.470 -23.478 1.00 65.38 115 ASN A C 1
ATOM 927 O O . ASN A 1 115 ? -2.244 0.537 -23.449 1.00 65.38 115 ASN A O 1
ATOM 931 N N . THR A 1 116 ? -4.335 1.320 -23.226 1.00 60.81 116 THR A N 1
ATOM 932 C CA . THR A 1 116 ? -4.961 0.025 -22.911 1.00 60.81 116 THR A CA 1
ATOM 933 C C . THR A 1 116 ? -5.379 -0.758 -24.158 1.00 60.81 116 THR A C 1
ATOM 935 O O . THR A 1 116 ? -5.648 -1.947 -24.066 1.00 60.81 116 THR A O 1
ATOM 938 N N . ASN A 1 117 ? -5.482 -0.098 -25.319 1.00 63.34 117 ASN A N 1
ATOM 939 C CA . ASN A 1 117 ? -6.088 -0.670 -26.529 1.00 63.34 117 ASN A CA 1
ATOM 940 C C . ASN A 1 117 ? -5.095 -0.815 -27.696 1.00 63.34 117 ASN A C 1
ATOM 942 O O . ASN A 1 117 ? -5.304 -1.646 -28.576 1.00 63.34 117 ASN A O 1
ATOM 946 N N . LYS A 1 118 ? -4.047 0.019 -27.748 1.00 61.19 118 LYS A N 1
ATOM 947 C CA . LYS A 1 118 ? -2.986 -0.008 -28.772 1.00 61.19 118 LYS A CA 1
ATOM 948 C C . LYS A 1 118 ? -1.627 0.321 -28.132 1.00 61.19 118 LYS A C 1
ATOM 950 O O . LYS A 1 118 ? -1.273 1.494 -28.066 1.00 61.19 118 LYS A O 1
ATOM 955 N N . PRO A 1 119 ? -0.862 -0.676 -27.669 1.00 55.53 119 PRO A N 1
ATOM 956 C CA . PRO A 1 119 ? 0.380 -0.456 -26.917 1.00 55.53 119 PRO A CA 1
ATOM 957 C C . PRO A 1 119 ? 1.506 0.216 -27.729 1.00 55.53 119 PRO A C 1
ATOM 959 O O . PRO A 1 119 ? 2.505 0.642 -27.173 1.00 55.53 119 PRO A O 1
ATOM 962 N N . ILE A 1 120 ? 1.337 0.359 -29.044 1.00 54.44 120 ILE A N 1
ATOM 963 C CA . ILE A 1 120 ? 2.345 0.897 -29.956 1.00 54.44 120 ILE A CA 1
ATOM 964 C C . ILE A 1 120 ? 2.118 2.407 -30.105 1.00 54.44 120 ILE A C 1
ATOM 966 O O . ILE A 1 120 ? 1.320 2.847 -30.935 1.00 54.44 120 ILE A O 1
ATOM 970 N N . GLY A 1 121 ? 2.782 3.206 -29.274 1.00 55.91 121 GLY A N 1
ATOM 971 C CA . GLY A 1 121 ? 2.804 4.661 -29.398 1.00 55.91 121 GLY A CA 1
ATOM 972 C C . GLY A 1 121 ? 4.221 5.190 -29.228 1.00 55.91 121 GLY A C 1
ATOM 973 O O . GLY A 1 121 ? 4.922 4.782 -28.312 1.00 55.91 121 GLY A O 1
ATOM 974 N N . ASN A 1 122 ? 4.642 6.116 -30.089 1.00 58.84 122 ASN A N 1
ATOM 975 C CA . ASN A 1 122 ? 5.900 6.830 -29.892 1.00 58.84 122 ASN A CA 1
ATOM 976 C C . ASN A 1 122 ? 5.645 7.993 -28.927 1.00 58.84 122 ASN A C 1
ATOM 978 O O . ASN A 1 122 ? 4.877 8.916 -29.238 1.00 58.84 122 ASN A O 1
ATOM 982 N N . CYS A 1 123 ? 6.268 7.954 -27.749 1.00 64.38 123 CYS A N 1
ATOM 983 C CA . CYS A 1 123 ? 6.336 9.136 -26.906 1.00 64.38 123 CYS A CA 1
ATOM 984 C C . CYS A 1 123 ? 7.187 10.187 -27.622 1.00 64.38 123 CYS A C 1
ATOM 986 O O . CYS A 1 123 ? 8.344 9.939 -27.954 1.00 64.38 123 CYS A O 1
ATOM 988 N N . ILE A 1 124 ? 6.620 11.367 -27.867 1.00 63.50 124 ILE A N 1
ATOM 989 C CA . ILE A 1 124 ? 7.351 12.458 -28.530 1.00 63.50 124 ILE A CA 1
ATOM 990 C C . ILE A 1 124 ? 8.477 13.030 -27.664 1.00 63.50 124 ILE A C 1
ATOM 992 O O . ILE A 1 124 ? 9.428 13.575 -28.213 1.00 63.50 124 ILE A O 1
ATOM 996 N N . GLU A 1 125 ? 8.392 12.848 -26.347 1.00 66.25 125 GLU A N 1
ATOM 997 C CA . GLU A 1 125 ? 9.410 13.263 -25.375 1.00 66.25 125 GLU A CA 1
ATOM 998 C C . GLU A 1 125 ? 10.516 12.204 -25.192 1.00 66.25 125 GLU A C 1
ATOM 1000 O O . GLU A 1 125 ? 11.444 12.421 -24.427 1.00 66.25 125 GLU A O 1
ATOM 1005 N N . GLY A 1 126 ? 10.439 11.065 -25.897 1.00 64.81 126 GLY A N 1
ATOM 1006 C CA . GLY A 1 126 ? 11.431 9.986 -25.799 1.00 64.81 126 GLY A CA 1
ATOM 1007 C C . GLY A 1 126 ? 11.168 8.958 -24.693 1.00 64.81 126 GLY A C 1
ATOM 1008 O O . GLY A 1 126 ? 11.945 8.022 -24.556 1.00 64.81 126 GLY A O 1
ATOM 1009 N N . ASN A 1 127 ? 10.065 9.082 -23.956 1.00 67.12 127 ASN A N 1
ATOM 1010 C CA . ASN A 1 127 ? 9.786 8.234 -22.792 1.00 67.12 127 ASN A CA 1
ATOM 1011 C C . ASN A 1 127 ? 9.218 6.870 -23.194 1.00 67.12 127 ASN A C 1
ATOM 1013 O O . ASN A 1 127 ? 8.592 6.720 -24.250 1.00 67.12 127 ASN A O 1
ATOM 1017 N N . GLY A 1 128 ? 9.360 5.873 -22.323 1.00 72.06 128 GLY A N 1
ATOM 1018 C CA . GLY A 1 128 ? 8.675 4.596 -22.511 1.00 72.06 128 GLY A CA 1
ATOM 1019 C C . GLY A 1 128 ? 7.146 4.722 -22.539 1.00 72.06 128 GLY A C 1
ATOM 1020 O O . GLY A 1 128 ? 6.548 5.725 -22.135 1.00 72.06 128 GLY A O 1
ATOM 1021 N N . THR A 1 129 ? 6.483 3.666 -23.004 1.00 78.62 129 THR A N 1
ATOM 1022 C CA . THR A 1 129 ? 5.021 3.527 -22.939 1.00 78.62 129 THR A CA 1
ATOM 1023 C C . THR A 1 129 ? 4.608 2.379 -22.030 1.00 78.62 129 THR A C 1
ATOM 1025 O O . THR A 1 129 ? 5.350 1.424 -21.835 1.00 78.62 129 THR A O 1
ATOM 1028 N N . GLY A 1 130 ? 3.429 2.501 -21.419 1.00 80.44 130 GLY A N 1
ATOM 1029 C CA . GLY A 1 130 ? 2.893 1.516 -20.483 1.00 80.44 130 GLY A CA 1
ATOM 1030 C C . GLY A 1 130 ? 1.612 0.897 -21.023 1.00 80.44 130 GLY A C 1
ATOM 1031 O O . GLY A 1 130 ? 0.628 1.606 -21.261 1.00 80.44 130 GLY A O 1
ATOM 1032 N N . ASN A 1 131 ? 1.602 -0.420 -21.186 1.00 83.62 131 ASN A N 1
ATOM 1033 C CA . ASN A 1 131 ? 0.405 -1.195 -21.474 1.00 83.62 131 ASN A CA 1
ATOM 1034 C C . ASN A 1 131 ? -0.192 -1.702 -20.159 1.00 83.62 131 ASN A C 1
ATOM 1036 O O . ASN A 1 131 ? 0.435 -2.469 -19.432 1.00 83.62 131 ASN A O 1
ATOM 1040 N N . VAL A 1 132 ? -1.402 -1.250 -19.834 1.00 85.69 132 VAL A N 1
ATOM 1041 C CA . VAL A 1 132 ? -2.071 -1.588 -18.572 1.00 85.69 132 VAL A CA 1
ATOM 1042 C C . VAL A 1 132 ? -3.143 -2.634 -18.835 1.00 85.69 132 VAL A C 1
ATOM 1044 O O . VAL A 1 132 ? -4.120 -2.357 -19.533 1.00 85.69 132 VAL A O 1
ATOM 1047 N N . ASN A 1 133 ? -2.997 -3.805 -18.216 1.00 87.44 133 ASN A N 1
ATOM 1048 C CA . ASN A 1 133 ? -3.968 -4.891 -18.281 1.00 87.44 133 ASN A CA 1
ATOM 1049 C C . ASN A 1 133 ? -4.319 -5.377 -16.870 1.00 87.44 133 ASN A C 1
ATOM 1051 O O . ASN A 1 133 ? -3.635 -6.225 -16.299 1.00 87.44 133 ASN A O 1
ATOM 1055 N N . ASN A 1 134 ? -5.410 -4.843 -16.316 1.00 89.06 134 ASN A N 1
ATOM 1056 C CA . ASN A 1 134 ? -5.892 -5.138 -14.964 1.00 89.06 134 ASN A CA 1
ATOM 1057 C C . ASN A 1 134 ? -4.816 -4.937 -13.882 1.00 89.06 134 ASN A C 1
ATOM 1059 O O . ASN A 1 134 ? -4.601 -3.810 -13.447 1.00 89.06 134 ASN A O 1
ATOM 1063 N N . GLU A 1 135 ? -4.174 -6.011 -13.423 1.00 92.25 135 GLU A N 1
ATOM 1064 C CA . GLU A 1 135 ? -3.133 -5.984 -12.387 1.00 92.25 135 GLU A CA 1
ATOM 1065 C C . GLU A 1 135 ? -1.719 -5.815 -12.958 1.00 92.25 135 GLU A C 1
ATOM 1067 O O . GLU A 1 135 ? -0.787 -5.538 -12.208 1.00 92.25 135 GLU A O 1
ATOM 1072 N N . ASN A 1 136 ? -1.544 -5.933 -14.273 1.00 93.06 136 ASN A N 1
ATOM 1073 C CA . ASN A 1 136 ? -0.231 -5.912 -14.907 1.00 93.06 136 ASN A CA 1
ATOM 1074 C C . ASN A 1 136 ? 0.017 -4.577 -15.605 1.00 93.06 136 ASN A C 1
ATOM 1076 O O . ASN A 1 136 ? -0.895 -3.996 -16.207 1.00 93.06 136 ASN A O 1
ATOM 1080 N N . VAL A 1 137 ? 1.267 -4.120 -15.552 1.00 91.25 137 VAL A N 1
ATOM 1081 C CA . VAL A 1 137 ? 1.749 -3.003 -16.365 1.00 91.25 137 VAL A CA 1
ATOM 1082 C C . VAL A 1 137 ? 3.006 -3.451 -17.083 1.00 91.25 137 VAL A C 1
ATOM 1084 O O . VAL A 1 137 ? 4.036 -3.699 -16.462 1.00 91.25 137 VAL A O 1
ATOM 1087 N N . GLU A 1 138 ? 2.907 -3.559 -18.398 1.00 90.81 138 GLU A N 1
ATOM 1088 C CA . GLU A 1 138 ? 4.029 -3.869 -19.270 1.00 90.81 138 GLU A CA 1
ATOM 1089 C C . GLU A 1 138 ? 4.626 -2.557 -19.776 1.00 90.81 138 GLU A C 1
ATOM 1091 O O . GLU A 1 138 ? 3.939 -1.733 -20.383 1.00 90.81 138 GLU A O 1
ATOM 1096 N N . TYR A 1 139 ? 5.901 -2.348 -19.480 1.00 86.81 139 TYR A N 1
ATOM 1097 C CA . TYR A 1 139 ? 6.665 -1.213 -19.975 1.00 86.81 139 TYR A CA 1
ATOM 1098 C C . TYR A 1 139 ? 7.174 -1.512 -21.384 1.00 86.81 139 TYR A C 1
ATOM 1100 O O . TYR A 1 139 ? 7.473 -2.652 -21.718 1.00 86.81 139 TYR A O 1
ATOM 1108 N N . MET A 1 140 ? 7.288 -0.506 -22.234 1.00 83.56 140 MET A N 1
ATOM 1109 C CA . MET A 1 140 ? 7.855 -0.638 -23.570 1.00 83.56 140 MET A CA 1
ATOM 1110 C C . MET A 1 140 ? 8.798 0.534 -23.803 1.00 83.56 140 MET A C 1
ATOM 1112 O O . MET A 1 140 ? 8.367 1.688 -23.791 1.00 83.56 140 MET A O 1
ATOM 1116 N N . ASN A 1 141 ? 10.081 0.231 -24.006 1.00 76.69 141 ASN A N 1
ATOM 1117 C CA . ASN A 1 141 ? 11.108 1.230 -24.304 1.00 76.69 141 ASN A CA 1
ATOM 1118 C C . ASN A 1 141 ? 10.754 2.051 -25.556 1.00 76.69 141 ASN A C 1
ATOM 1120 O O . ASN A 1 141 ? 10.236 1.518 -26.541 1.00 76.69 141 ASN A O 1
ATOM 1124 N N . CYS A 1 142 ? 11.089 3.343 -25.532 1.00 68.56 142 CYS A N 1
ATOM 1125 C CA . CYS A 1 142 ? 11.079 4.167 -26.735 1.00 68.56 142 CYS A CA 1
ATOM 1126 C C . CYS A 1 142 ? 12.287 3.816 -27.616 1.00 68.56 142 CYS A C 1
ATOM 1128 O O . CYS A 1 142 ? 13.364 3.510 -27.111 1.00 68.56 142 CYS A O 1
ATOM 1130 N N . LEU A 1 143 ? 12.119 3.863 -28.940 1.00 64.62 143 LEU A N 1
ATOM 1131 C CA . LEU A 1 143 ? 13.181 3.529 -29.899 1.00 64.62 143 LEU A CA 1
ATOM 1132 C C . LEU A 1 143 ? 14.196 4.666 -30.113 1.00 64.62 143 LEU A C 1
ATOM 1134 O O . LEU A 1 143 ? 15.263 4.423 -30.672 1.00 64.62 143 LEU A O 1
ATOM 1138 N N . GLU A 1 144 ? 13.873 5.895 -29.703 1.00 61.75 144 GLU A N 1
ATOM 1139 C CA . GLU A 1 144 ? 14.721 7.076 -29.895 1.00 61.75 144 GLU A CA 1
ATOM 1140 C C . GLU A 1 144 ? 15.093 7.678 -28.533 1.00 61.75 144 GLU A C 1
ATOM 1142 O O . GLU A 1 144 ? 14.270 8.347 -27.906 1.00 61.75 144 GLU A O 1
ATOM 1147 N N . GLU A 1 145 ? 16.338 7.468 -28.087 1.00 58.66 145 GLU A N 1
ATOM 1148 C CA . GLU A 1 145 ? 16.924 8.129 -26.911 1.00 58.66 145 GLU A CA 1
ATOM 1149 C C . GLU A 1 145 ? 17.093 9.631 -27.185 1.00 58.66 145 GLU A C 1
ATOM 1151 O O . GLU A 1 145 ? 18.176 10.127 -27.502 1.00 58.66 145 GLU A O 1
ATOM 1156 N N . LYS A 1 146 ? 16.008 10.400 -27.097 1.00 58.25 146 LYS A N 1
ATOM 1157 C CA . LYS A 1 146 ? 16.051 11.855 -27.290 1.00 58.25 146 LYS A CA 1
ATOM 1158 C C . LYS A 1 146 ? 16.542 12.602 -26.055 1.00 58.25 146 LYS A C 1
ATOM 1160 O O . LYS A 1 146 ? 15.975 13.632 -25.743 1.00 58.25 146 LYS A O 1
ATOM 1165 N N . GLY A 1 147 ? 17.576 12.117 -25.358 1.00 54.22 147 GLY A N 1
ATOM 1166 C CA . GLY A 1 147 ? 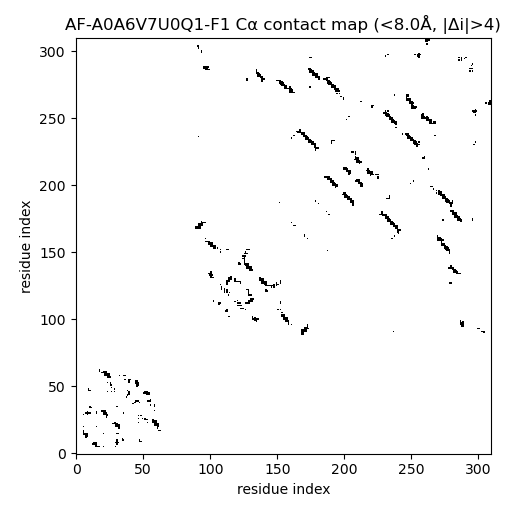18.333 12.856 -24.326 1.00 54.22 147 GLY A CA 1
ATOM 1167 C C . GLY A 1 147 ? 17.522 13.635 -23.273 1.00 54.22 147 GLY A C 1
ATOM 1168 O O . GLY A 1 147 ? 18.059 14.554 -22.653 1.00 54.22 147 GLY A O 1
ATOM 1169 N N . GLY A 1 148 ? 16.237 13.322 -23.112 1.00 57.59 148 GLY A N 1
ATOM 1170 C CA . GLY A 1 148 ? 15.297 14.002 -22.241 1.00 57.59 148 GLY A CA 1
ATOM 1171 C C . GLY A 1 148 ? 15.354 13.410 -20.844 1.00 57.59 148 GLY A C 1
ATOM 1172 O O . GLY A 1 148 ? 15.849 12.305 -20.635 1.00 57.59 148 GLY A O 1
ATOM 1173 N N . PHE A 1 149 ? 14.854 14.158 -19.866 1.00 58.19 149 PHE A N 1
ATOM 1174 C CA . PHE A 1 149 ? 14.537 13.578 -18.566 1.00 58.19 149 PHE A CA 1
ATOM 1175 C C . PHE A 1 149 ? 13.486 12.489 -18.805 1.00 58.19 149 PHE A C 1
ATOM 1177 O O . PHE A 1 149 ? 12.493 12.805 -19.450 1.00 58.19 149 PHE A O 1
ATOM 1184 N N . ASP A 1 150 ? 13.699 11.262 -18.327 1.00 60.69 150 ASP A N 1
ATOM 1185 C CA . ASP A 1 150 ? 12.768 10.140 -18.518 1.00 60.69 150 ASP A CA 1
ATOM 1186 C C . ASP A 1 150 ? 11.759 10.130 -17.343 1.00 60.69 150 ASP A C 1
ATOM 1188 O O . ASP A 1 150 ? 12.070 9.643 -16.250 1.00 60.69 150 ASP A O 1
ATOM 1192 N N . PRO A 1 151 ? 10.587 10.795 -17.438 1.00 71.38 151 PRO A N 1
ATOM 1193 C CA . PRO A 1 151 ? 9.573 10.752 -16.405 1.00 71.38 151 PRO A CA 1
ATOM 1194 C C . PRO A 1 151 ? 8.998 9.344 -16.283 1.00 71.38 151 PRO A C 1
ATOM 1196 O O . PRO A 1 151 ? 8.542 8.746 -17.255 1.00 71.38 151 PRO A O 1
ATOM 1199 N N . PHE A 1 152 ? 8.899 8.884 -15.040 1.00 82.94 152 PHE A N 1
ATOM 1200 C CA . PHE A 1 152 ? 8.140 7.697 -14.670 1.00 82.94 152 PHE A CA 1
ATOM 1201 C C . PHE A 1 152 ? 6.776 7.618 -15.373 1.00 82.94 152 PHE A C 1
ATOM 1203 O O . PHE A 1 152 ? 5.999 8.581 -15.410 1.00 82.94 152 PHE A O 1
ATOM 1210 N N . ILE A 1 153 ? 6.422 6.415 -15.813 1.00 85.00 153 ILE A N 1
ATOM 1211 C CA . ILE A 1 153 ? 5.052 6.069 -16.174 1.00 85.00 153 ILE A CA 1
ATOM 1212 C C . ILE A 1 153 ? 4.271 5.840 -14.888 1.00 85.00 153 ILE A C 1
ATOM 1214 O O . ILE A 1 153 ? 4.534 4.887 -14.157 1.00 85.00 153 ILE A O 1
ATOM 1218 N N . PHE A 1 154 ? 3.284 6.695 -14.628 1.00 88.06 154 PHE A N 1
ATOM 1219 C CA . PHE A 1 154 ? 2.445 6.590 -13.441 1.00 88.06 154 PHE A CA 1
ATOM 1220 C C . PHE A 1 154 ? 1.115 5.899 -13.726 1.00 88.06 154 PHE A C 1
ATOM 1222 O O . PHE A 1 154 ? 0.316 6.377 -14.535 1.00 88.06 154 PHE A O 1
ATOM 1229 N N . VAL A 1 155 ? 0.810 4.849 -12.968 1.00 92.00 155 VAL A N 1
ATOM 1230 C CA . VAL A 1 155 ? -0.545 4.286 -12.902 1.00 92.00 155 VAL A CA 1
ATOM 1231 C C . VAL A 1 155 ? -1.081 4.340 -11.480 1.00 92.00 155 VAL A C 1
ATOM 1233 O O . VAL A 1 155 ? -0.335 4.396 -1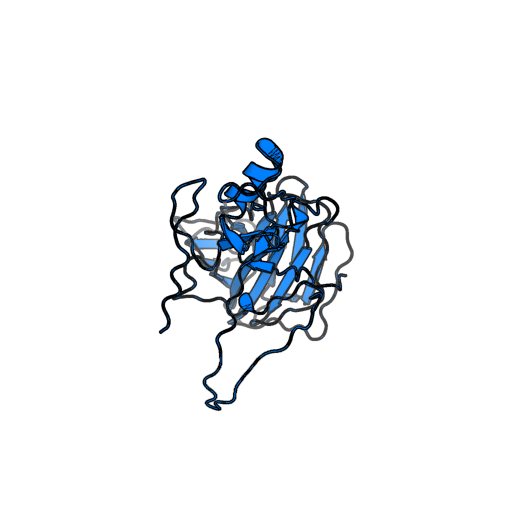0.503 1.00 92.00 155 VAL A O 1
ATOM 1236 N N . VAL A 1 156 ? -2.405 4.365 -11.370 1.00 93.75 156 VAL A N 1
ATOM 1237 C CA . VAL A 1 156 ? -3.121 4.530 -10.103 1.00 93.75 156 VAL A CA 1
ATOM 1238 C C . VAL A 1 156 ? -4.195 3.464 -10.023 1.00 93.75 156 VAL A C 1
ATOM 1240 O O . VAL A 1 156 ? -4.816 3.130 -11.031 1.00 93.75 156 VAL A O 1
ATOM 1243 N N . ALA A 1 157 ? -4.429 2.923 -8.837 1.00 95.69 157 ALA A N 1
ATOM 1244 C CA . ALA A 1 157 ? -5.509 1.975 -8.625 1.00 95.69 157 ALA A CA 1
ATOM 1245 C C . ALA A 1 157 ? -6.878 2.626 -8.893 1.00 95.69 157 ALA A C 1
ATOM 1247 O O . ALA A 1 157 ? -7.108 3.806 -8.616 1.00 95.69 157 ALA A O 1
ATOM 1248 N N . GLU A 1 158 ? -7.828 1.852 -9.405 1.00 95.06 158 GLU A N 1
ATOM 1249 C CA . GLU A 1 158 ? -9.197 2.313 -9.625 1.00 95.06 158 GLU A CA 1
ATOM 1250 C C . GLU A 1 158 ? -9.839 2.789 -8.312 1.00 95.06 158 GLU A C 1
ATOM 1252 O O . GLU A 1 158 ? -10.375 3.904 -8.238 1.00 95.06 158 GLU A O 1
ATOM 1257 N N . ASN A 1 159 ? -9.701 1.987 -7.255 1.00 96.12 159 ASN A N 1
ATOM 1258 C CA . ASN A 1 159 ? -10.335 2.199 -5.959 1.00 96.12 159 ASN A CA 1
ATOM 1259 C C . ASN A 1 159 ? -9.352 2.736 -4.908 1.00 96.12 159 ASN A C 1
ATOM 1261 O O . ASN A 1 159 ? -8.183 2.356 -4.873 1.00 96.12 159 ASN A O 1
ATOM 1265 N N . SER A 1 160 ? -9.851 3.605 -4.025 1.00 96.88 160 SER A N 1
ATOM 1266 C CA . SER A 1 160 ? -9.154 4.000 -2.793 1.00 96.88 160 SER A CA 1
ATOM 1267 C C . SER A 1 160 ? -9.322 2.946 -1.706 1.00 96.88 160 SER A C 1
ATOM 1269 O O . SER A 1 160 ? -10.345 2.262 -1.648 1.00 96.88 160 SER A O 1
ATOM 1271 N N . PHE A 1 161 ? -8.354 2.884 -0.799 1.00 97.25 161 PHE A N 1
ATOM 1272 C CA . PHE A 1 161 ? -8.465 2.159 0.459 1.00 97.25 161 PHE A CA 1
ATOM 1273 C C . PHE A 1 161 ? -9.407 2.912 1.397 1.00 97.25 161 PHE A C 1
ATOM 1275 O O . PHE A 1 161 ? -9.014 3.802 2.146 1.00 97.25 161 PHE A O 1
ATOM 1282 N N . LYS A 1 162 ? -10.697 2.582 1.309 1.00 95.44 162 LYS A N 1
ATOM 1283 C CA . LYS A 1 162 ? -11.741 3.238 2.096 1.00 95.44 162 LYS A CA 1
ATOM 1284 C C . LYS A 1 162 ? -11.749 2.695 3.514 1.00 95.44 162 LYS A C 1
ATOM 1286 O O . LYS A 1 162 ? -12.057 1.524 3.728 1.00 95.44 162 LYS A O 1
ATOM 1291 N N . ARG A 1 163 ? -11.497 3.569 4.485 1.00 92.75 163 ARG A N 1
ATOM 1292 C CA . ARG A 1 163 ? -11.626 3.245 5.907 1.00 92.75 163 ARG A CA 1
ATOM 1293 C C . ARG A 1 163 ? -13.017 2.647 6.205 1.00 92.75 163 ARG A C 1
ATOM 1295 O O . ARG A 1 163 ? -14.020 3.302 5.909 1.00 92.75 163 ARG A O 1
ATOM 1302 N N . PRO A 1 164 ? -13.108 1.456 6.824 1.00 91.38 164 PRO A N 1
ATOM 1303 C CA . PRO A 1 164 ? -14.390 0.897 7.234 1.00 91.38 164 PRO A CA 1
ATOM 1304 C C . PRO A 1 164 ? -15.070 1.765 8.300 1.00 91.38 164 PRO A C 1
ATOM 1306 O O . PRO A 1 164 ? -14.420 2.282 9.213 1.00 91.38 164 PRO A O 1
ATOM 1309 N N . GLN A 1 165 ? -16.392 1.902 8.206 1.00 89.38 165 GLN A N 1
ATOM 1310 C CA . GLN A 1 165 ? -17.192 2.572 9.232 1.00 89.38 165 GLN A CA 1
ATOM 1311 C C . GLN A 1 165 ? -17.378 1.652 10.446 1.00 89.38 165 GLN A C 1
ATOM 1313 O O . GLN A 1 165 ? -17.498 0.439 10.292 1.00 89.38 165 GLN A O 1
ATOM 1318 N N . ASN A 1 166 ? -17.433 2.232 11.650 1.00 86.06 166 ASN A N 1
ATOM 1319 C CA . ASN A 1 166 ? -17.687 1.515 12.909 1.00 86.06 166 ASN A CA 1
ATOM 1320 C C . ASN A 1 166 ? -16.708 0.355 13.181 1.00 86.06 166 ASN A C 1
ATOM 1322 O O . ASN A 1 166 ? -17.096 -0.697 13.692 1.00 86.06 166 ASN A O 1
ATOM 1326 N N . CYS A 1 167 ? -15.431 0.536 12.835 1.00 85.25 167 CYS A N 1
ATOM 1327 C CA . CYS A 1 167 ? -14.409 -0.480 13.054 1.00 85.25 167 CYS A CA 1
ATOM 1328 C C . CYS A 1 167 ? -13.797 -0.340 14.452 1.00 85.25 167 CYS A C 1
ATOM 1330 O O . CYS A 1 167 ? -13.278 0.716 14.807 1.00 85.25 167 CYS A O 1
ATOM 1332 N N . PHE A 1 168 ? -13.836 -1.413 15.241 1.00 85.19 168 PHE A N 1
ATOM 1333 C CA . PHE A 1 168 ? -13.249 -1.464 16.589 1.00 85.19 168 PHE A CA 1
ATOM 1334 C C . PHE A 1 168 ? -11.791 -1.950 16.592 1.00 85.19 168 PHE A C 1
ATOM 1336 O O . PHE A 1 168 ? -11.110 -1.849 17.608 1.00 85.19 168 PHE A O 1
ATOM 1343 N N . ASN A 1 169 ? -11.313 -2.462 15.455 1.00 91.94 169 ASN A N 1
ATOM 1344 C CA . ASN A 1 169 ? -9.939 -2.911 15.243 1.00 91.94 169 ASN A CA 1
ATOM 1345 C C . ASN A 1 169 ? -9.218 -1.975 14.272 1.00 91.94 169 ASN A C 1
ATOM 1347 O O . ASN A 1 169 ? -9.845 -1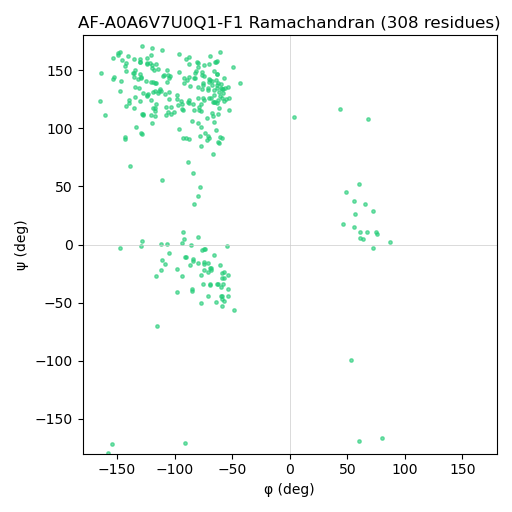.153 13.599 1.00 91.94 169 ASN A O 1
ATOM 1351 N N . TYR A 1 170 ? -7.897 -2.105 14.187 1.00 95.50 170 TYR A N 1
ATOM 1352 C CA . TYR A 1 170 ? -7.174 -1.441 13.111 1.00 95.50 170 TYR A CA 1
ATOM 1353 C C . TYR A 1 170 ? -7.532 -2.119 11.792 1.00 95.50 170 TYR A C 1
ATOM 1355 O 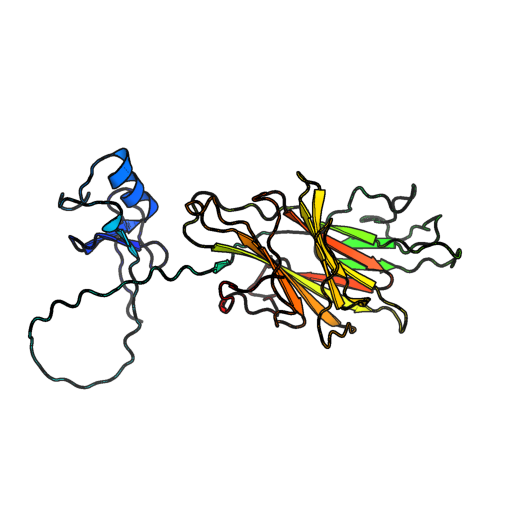O . TYR A 1 170 ? -7.707 -3.335 11.740 1.00 95.50 170 TYR A O 1
ATOM 1363 N N . SER A 1 171 ? -7.669 -1.333 10.732 1.00 96.88 171 SER A N 1
ATOM 1364 C CA . SER A 1 171 ? -7.996 -1.844 9.398 1.00 96.88 171 SER A CA 1
ATOM 1365 C C . SER A 1 171 ? -6.747 -1.798 8.532 1.00 96.88 171 SER A C 1
ATOM 1367 O O . SER A 1 171 ? -6.251 -0.706 8.264 1.00 96.88 171 SER A O 1
ATOM 1369 N N . LEU A 1 172 ? -6.240 -2.962 8.131 1.00 97.88 172 LEU A N 1
ATOM 1370 C CA . LEU A 1 172 ? -5.055 -3.120 7.290 1.00 97.88 172 LEU A CA 1
ATOM 1371 C C . LEU A 1 172 ? -5.473 -3.312 5.832 1.00 97.88 172 LEU A C 1
ATOM 1373 O O . LEU A 1 172 ? -6.134 -4.287 5.493 1.00 97.88 172 LEU A O 1
ATOM 1377 N N . PHE A 1 173 ? -5.026 -2.414 4.970 1.00 98.44 173 PHE A N 1
ATOM 1378 C CA . PHE A 1 173 ? -5.049 -2.568 3.522 1.00 98.44 173 PHE A CA 1
ATOM 1379 C C . PHE A 1 173 ? -3.636 -2.859 3.043 1.00 98.44 173 PHE A C 1
ATOM 1381 O O . PHE A 1 173 ? -2.677 -2.348 3.617 1.00 98.44 173 PHE A O 1
ATOM 1388 N N . TYR A 1 174 ? -3.499 -3.665 1.998 1.00 98.56 174 TYR A N 1
ATOM 1389 C CA . TYR A 1 174 ? -2.194 -4.052 1.485 1.00 98.56 174 TYR A CA 1
ATOM 1390 C C . TYR A 1 174 ? -2.273 -4.372 -0.006 1.00 98.56 174 TYR A C 1
ATOM 1392 O O . TYR A 1 174 ? -3.271 -4.919 -0.476 1.00 98.56 174 TYR A O 1
ATOM 1400 N N . PHE A 1 175 ? -1.223 -4.018 -0.737 1.00 98.56 175 PHE A N 1
ATOM 1401 C CA . PHE A 1 175 ? -0.965 -4.508 -2.085 1.00 98.56 175 PHE A CA 1
ATOM 1402 C C . PHE A 1 175 ? 0.535 -4.731 -2.256 1.00 98.56 175 PHE A C 1
ATOM 1404 O O . PHE A 1 175 ? 1.350 -4.098 -1.580 1.00 98.56 175 PHE A O 1
ATOM 1411 N N . GLU A 1 176 ? 0.894 -5.597 -3.191 1.00 98.56 176 GLU A N 1
ATOM 1412 C CA . GLU A 1 176 ? 2.279 -5.812 -3.595 1.00 98.56 176 GLU A CA 1
ATOM 1413 C C . GLU A 1 176 ? 2.396 -5.869 -5.112 1.00 98.56 176 GLU A C 1
ATOM 1415 O O . GLU A 1 176 ? 1.415 -6.076 -5.828 1.00 98.56 176 GLU A O 1
ATOM 1420 N N . ILE A 1 177 ? 3.603 -5.642 -5.604 1.00 98.38 177 ILE A N 1
ATOM 1421 C CA . ILE A 1 177 ? 3.968 -5.774 -7.003 1.00 98.38 177 ILE A CA 1
ATOM 1422 C C . ILE A 1 177 ? 5.208 -6.647 -7.101 1.00 98.38 177 ILE A C 1
ATOM 1424 O O . ILE A 1 177 ? 6.104 -6.551 -6.267 1.00 98.38 177 ILE A O 1
ATOM 1428 N N . LYS A 1 178 ? 5.274 -7.468 -8.139 1.00 98.25 178 LYS A N 1
ATOM 1429 C CA . LYS A 1 178 ? 6.496 -8.124 -8.582 1.00 98.25 178 LYS A CA 1
ATOM 1430 C C . LYS A 1 178 ? 7.117 -7.276 -9.681 1.00 98.25 178 LYS A C 1
ATOM 1432 O O . LYS A 1 178 ? 6.453 -7.007 -10.681 1.00 98.25 178 LYS A O 1
ATOM 1437 N N . CYS A 1 179 ? 8.366 -6.863 -9.510 1.00 96.69 179 CYS A N 1
ATOM 1438 C CA . CYS A 1 179 ? 9.087 -6.084 -10.513 1.00 96.69 179 CYS A CA 1
ATOM 1439 C C . CYS A 1 179 ? 9.767 -6.998 -11.541 1.00 96.69 179 CYS A C 1
ATOM 1441 O O . CYS A 1 179 ? 10.369 -8.003 -11.176 1.00 96.69 179 CYS A O 1
ATOM 1443 N N . ILE A 1 180 ? 9.680 -6.648 -12.825 1.00 96.00 180 ILE A N 1
ATOM 1444 C CA . ILE A 1 180 ? 10.231 -7.417 -13.948 1.00 96.00 180 ILE A CA 1
ATOM 1445 C C . ILE A 1 180 ? 11.088 -6.481 -14.799 1.00 96.00 180 ILE A C 1
ATOM 1447 O O . ILE A 1 180 ? 10.580 -5.554 -15.433 1.00 96.00 180 ILE A O 1
ATOM 1451 N N . PHE A 1 181 ? 12.395 -6.710 -14.798 1.00 92.81 181 PHE A N 1
ATOM 1452 C CA . PHE A 1 181 ? 13.361 -5.864 -15.498 1.00 92.81 181 PHE A CA 1
ATOM 1453 C C . PHE A 1 181 ? 13.521 -6.330 -16.941 1.00 92.81 181 PHE A C 1
ATOM 1455 O O . PHE A 1 181 ? 13.449 -7.528 -17.224 1.00 92.81 181 PHE A O 1
ATOM 1462 N N . GLN A 1 182 ? 13.707 -5.383 -17.860 1.00 81.44 182 GLN A N 1
ATOM 1463 C CA . GLN A 1 182 ? 13.803 -5.697 -19.285 1.00 81.44 182 GLN A CA 1
ATOM 1464 C C . GLN A 1 182 ? 15.250 -5.892 -19.757 1.00 81.44 182 GLN A C 1
ATOM 1466 O O . GLN A 1 182 ? 15.441 -6.637 -20.720 1.00 81.44 182 GLN A O 1
ATOM 1471 N N . LYS A 1 183 ? 16.250 -5.271 -19.102 1.00 76.25 183 LYS A N 1
ATOM 1472 C CA . LYS A 1 183 ? 17.698 -5.353 -19.409 1.00 76.25 183 LYS A CA 1
ATOM 1473 C C . LYS A 1 183 ? 18.552 -5.076 -18.150 1.00 76.25 183 LYS A C 1
ATOM 1475 O O . LYS A 1 183 ? 17.999 -5.038 -17.063 1.00 76.25 183 LYS A O 1
ATOM 1480 N N . ASP A 1 184 ? 19.876 -4.938 -18.296 1.00 66.38 184 ASP A N 1
ATOM 1481 C CA . ASP A 1 184 ? 20.835 -4.545 -17.238 1.00 66.38 184 ASP A CA 1
ATOM 1482 C C . ASP A 1 184 ? 20.904 -3.006 -17.048 1.00 66.38 184 ASP A C 1
ATOM 1484 O O . ASP A 1 184 ? 21.985 -2.435 -16.866 1.00 66.38 184 ASP A O 1
ATOM 1488 N N . GLU A 1 185 ? 19.784 -2.296 -17.203 1.00 65.12 185 GLU A N 1
ATOM 1489 C CA . GLU A 1 185 ? 19.760 -0.829 -17.190 1.00 65.12 185 GLU A CA 1
ATOM 1490 C C . GLU A 1 185 ? 19.516 -0.283 -15.770 1.00 65.12 185 GLU A C 1
ATOM 1492 O O . GLU A 1 185 ? 19.654 -0.976 -14.769 1.00 65.12 185 GLU A O 1
ATOM 1497 N N . LYS A 1 186 ? 19.274 1.025 -15.637 1.00 77.00 186 LYS A N 1
ATOM 1498 C CA . LYS A 1 186 ? 18.977 1.661 -14.345 1.00 77.00 186 LYS A CA 1
ATOM 1499 C C . LYS A 1 186 ? 17.475 1.596 -14.087 1.00 77.00 186 LYS A C 1
ATOM 1501 O O . LYS A 1 186 ? 16.811 2.630 -14.164 1.00 77.00 186 LYS A O 1
ATOM 1506 N N . GLU A 1 187 ? 16.929 0.414 -13.808 1.00 86.00 187 GLU A N 1
ATOM 1507 C CA . GLU A 1 187 ? 15.490 0.285 -13.568 1.00 86.00 187 GLU A CA 1
ATOM 1508 C C . GLU A 1 187 ? 15.065 1.105 -12.354 1.00 86.00 187 GLU A C 1
ATOM 1510 O O . GLU A 1 187 ? 15.646 1.023 -11.265 1.00 86.00 187 GLU A O 1
ATOM 1515 N N . LYS A 1 188 ? 14.001 1.890 -12.529 1.00 92.00 188 LYS A N 1
ATOM 1516 C CA . LYS A 1 188 ? 13.428 2.672 -11.439 1.00 92.00 188 LYS A CA 1
ATOM 1517 C C . LYS A 1 188 ? 11.988 2.264 -11.232 1.00 92.00 188 LYS A C 1
ATOM 1519 O O . LYS A 1 188 ? 11.150 2.348 -12.124 1.00 92.00 188 LYS A O 1
ATOM 1524 N N . CYS A 1 189 ? 11.697 1.874 -10.001 1.00 94.94 189 CYS A N 1
ATOM 1525 C CA . CYS A 1 189 ? 10.343 1.653 -9.534 1.00 94.94 189 CYS A CA 1
ATOM 1526 C C . CYS A 1 189 ? 10.056 2.572 -8.350 1.00 94.94 189 CYS A C 1
ATOM 1528 O O . CYS A 1 189 ? 10.899 2.785 -7.471 1.00 94.94 189 CYS A O 1
ATOM 1530 N N . LEU A 1 190 ? 8.844 3.104 -8.344 1.00 95.50 190 LEU A N 1
ATOM 1531 C CA . LEU A 1 190 ? 8.256 3.883 -7.274 1.00 95.50 190 LEU A CA 1
ATOM 1532 C C . LEU A 1 190 ? 6.950 3.210 -6.866 1.00 95.50 190 LEU A C 1
ATOM 1534 O O . LEU A 1 190 ? 6.094 2.957 -7.710 1.00 95.50 190 LEU A O 1
ATOM 1538 N N . ILE A 1 191 ? 6.782 2.965 -5.571 1.00 97.38 191 ILE A N 1
ATOM 1539 C CA . ILE A 1 191 ? 5.513 2.522 -4.987 1.00 97.38 191 ILE A CA 1
ATOM 1540 C C . ILE A 1 191 ? 5.000 3.622 -4.095 1.00 97.38 191 ILE A C 1
ATOM 1542 O O . ILE A 1 191 ? 5.747 4.144 -3.268 1.00 97.38 191 ILE A O 1
ATOM 1546 N N . CYS A 1 192 ? 3.729 3.970 -4.236 1.00 95.62 192 CYS A N 1
ATOM 1547 C CA . CYS A 1 192 ? 3.172 5.043 -3.445 1.00 95.62 192 CYS A CA 1
ATOM 1548 C C . CYS A 1 192 ? 1.713 4.861 -3.038 1.00 95.62 192 CYS A C 1
ATOM 1550 O O . CYS A 1 192 ? 0.934 4.117 -3.635 1.00 95.62 192 CYS A O 1
ATOM 1552 N N . LEU A 1 193 ? 1.365 5.588 -1.979 1.00 96.62 193 LEU A N 1
ATOM 1553 C CA . LEU A 1 193 ? 0.005 5.845 -1.534 1.00 96.62 193 LEU A CA 1
ATOM 1554 C C . LEU A 1 193 ? -0.241 7.343 -1.637 1.00 96.62 193 LEU A C 1
ATOM 1556 O O . LEU A 1 193 ? 0.380 8.118 -0.913 1.00 96.62 193 LEU A O 1
ATOM 1560 N N . ASN A 1 194 ? -1.159 7.738 -2.516 1.00 95.19 194 ASN A N 1
ATOM 1561 C CA . ASN A 1 194 ? -1.498 9.141 -2.743 1.00 95.19 194 ASN A CA 1
ATOM 15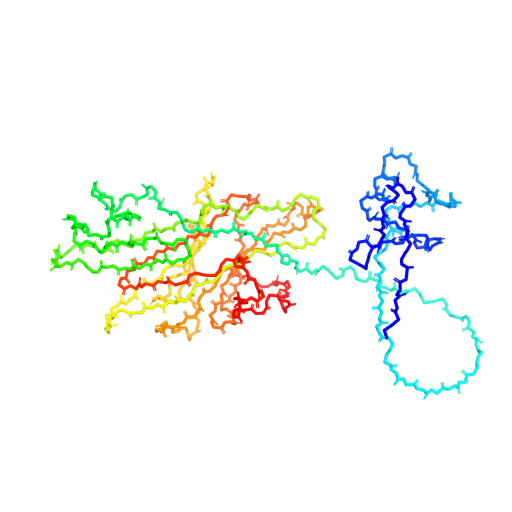62 C C . ASN A 1 194 ? -2.882 9.455 -2.182 1.00 95.19 194 ASN A C 1
ATOM 1564 O O . ASN A 1 194 ? -3.849 8.766 -2.508 1.00 95.19 194 ASN A O 1
ATOM 1568 N N . ASP A 1 195 ? -2.981 10.515 -1.383 1.00 95.12 195 ASP A N 1
ATOM 1569 C CA . ASP A 1 195 ? -4.245 11.101 -0.953 1.00 95.12 195 ASP A CA 1
ATOM 1570 C C . ASP A 1 195 ? -4.748 12.090 -2.009 1.00 95.12 195 ASP A C 1
ATOM 1572 O O . ASP A 1 195 ? -4.257 13.214 -2.147 1.00 95.12 195 ASP A O 1
ATOM 1576 N N . PHE A 1 196 ? -5.784 11.688 -2.738 1.00 89.69 196 PHE A N 1
ATOM 1577 C CA . PHE A 1 196 ? -6.378 12.494 -3.803 1.00 89.69 196 PHE A CA 1
ATOM 1578 C C . PHE A 1 196 ? -7.205 13.684 -3.288 1.00 89.69 196 PHE A C 1
ATOM 1580 O O . PHE A 1 196 ? -7.673 14.482 -4.098 1.00 89.69 196 PHE A O 1
ATOM 1587 N N . LYS A 1 197 ? -7.371 13.839 -1.964 1.00 92.50 197 LYS A N 1
ATOM 1588 C CA . LYS A 1 197 ? -8.027 15.002 -1.341 1.00 92.50 197 LYS A CA 1
ATOM 1589 C C . LYS A 1 197 ? -7.038 16.052 -0.837 1.00 92.50 197 LYS A C 1
ATOM 1591 O O . LYS A 1 197 ? -7.306 17.240 -0.976 1.00 92.50 197 LYS A O 1
ATOM 1596 N N . THR A 1 198 ? -5.924 15.637 -0.235 1.00 85.62 198 THR A N 1
ATOM 1597 C CA . THR A 1 198 ? -5.016 16.544 0.502 1.00 85.62 198 THR A CA 1
ATOM 1598 C C . THR A 1 198 ? -3.662 16.736 -0.178 1.00 85.62 198 THR A C 1
ATOM 1600 O O . THR A 1 198 ? -2.812 17.479 0.309 1.00 85.62 198 THR A O 1
ATOM 1603 N N . THR A 1 199 ? -3.457 16.099 -1.335 1.00 87.19 199 THR A N 1
ATOM 1604 C CA . THR A 1 199 ? -2.182 16.029 -2.062 1.00 87.19 199 THR A CA 1
ATOM 1605 C C . THR A 1 199 ? -1.046 15.352 -1.289 1.00 87.19 199 THR A C 1
ATOM 1607 O O . THR A 1 199 ? 0.082 15.363 -1.788 1.00 87.19 199 THR A O 1
ATOM 1610 N N . ASP A 1 200 ? -1.319 14.800 -0.101 1.00 92.12 200 ASP A N 1
ATOM 1611 C CA . ASP A 1 200 ? -0.375 14.012 0.688 1.00 92.12 200 ASP A CA 1
ATOM 1612 C C . ASP A 1 200 ? 0.013 12.741 -0.076 1.00 92.12 200 ASP A C 1
ATOM 1614 O O . ASP A 1 200 ? -0.772 12.181 -0.846 1.00 92.12 200 ASP A O 1
ATOM 1618 N N . SER A 1 201 ? 1.249 12.299 0.111 1.00 94.12 201 SER A N 1
ATOM 1619 C CA . SER A 1 201 ? 1.753 11.099 -0.547 1.00 94.12 201 SER A CA 1
ATOM 1620 C C . SER A 1 201 ? 2.853 10.461 0.271 1.00 94.12 201 SER A C 1
ATOM 1622 O O . SER A 1 201 ? 3.733 11.164 0.783 1.00 94.12 201 SER A O 1
ATOM 1624 N N . MET A 1 202 ? 2.862 9.136 0.282 1.00 96.94 202 MET A N 1
ATOM 1625 C CA . MET A 1 202 ? 3.972 8.345 0.783 1.00 96.94 202 MET A CA 1
ATOM 1626 C C . MET A 1 202 ? 4.562 7.514 -0.340 1.00 96.94 202 MET A C 1
ATOM 1628 O O . MET A 1 202 ? 3.825 6.862 -1.070 1.00 96.94 202 MET A O 1
ATOM 1632 N N . ASN A 1 203 ? 5.883 7.544 -0.456 1.00 97.19 203 ASN A N 1
ATOM 1633 C CA . ASN A 1 203 ? 6.619 7.031 -1.598 1.00 97.19 203 ASN A CA 1
ATOM 1634 C C . ASN A 1 203 ? 7.766 6.134 -1.126 1.00 97.19 203 ASN A C 1
ATOM 1636 O O . ASN A 1 203 ? 8.508 6.535 -0.235 1.00 97.19 203 ASN A O 1
ATOM 1640 N N . LEU A 1 204 ? 7.938 4.977 -1.758 1.00 97.75 204 LEU A N 1
ATOM 1641 C CA . LEU A 1 204 ? 9.156 4.172 -1.725 1.00 97.75 204 LEU A CA 1
ATOM 1642 C C . LEU A 1 204 ? 9.849 4.291 -3.084 1.00 97.75 204 LEU A C 1
ATOM 1644 O O . LEU A 1 204 ? 9.350 3.772 -4.083 1.00 97.75 204 LEU A O 1
ATOM 1648 N N . PHE A 1 205 ? 11.004 4.950 -3.114 1.00 97.06 205 PHE A N 1
ATOM 1649 C CA . PHE A 1 205 ? 11.878 5.032 -4.283 1.00 97.06 205 PHE A CA 1
ATOM 1650 C C . PHE A 1 205 ? 12.829 3.834 -4.270 1.00 97.06 205 PHE A C 1
ATOM 1652 O O . PHE A 1 205 ? 13.903 3.899 -3.674 1.00 97.06 205 PHE A O 1
ATOM 1659 N N . ALA A 1 206 ? 12.440 2.727 -4.909 1.00 96.19 206 ALA A N 1
ATOM 1660 C CA . ALA A 1 206 ? 13.165 1.458 -4.804 1.00 96.19 206 ALA A CA 1
ATOM 1661 C C . ALA A 1 206 ? 14.628 1.580 -5.271 1.00 96.19 206 ALA A C 1
ATOM 1663 O O . ALA A 1 206 ? 15.547 1.189 -4.568 1.00 96.19 206 ALA A O 1
ATOM 1664 N N . HIS A 1 207 ? 14.879 2.245 -6.394 1.00 93.50 207 HIS A N 1
ATOM 1665 C CA . HIS A 1 207 ? 16.234 2.465 -6.917 1.00 93.50 207 HIS A CA 1
ATOM 1666 C C . HIS A 1 207 ? 17.173 3.257 -5.980 1.00 93.50 207 HIS A C 1
ATOM 1668 O O . HIS A 1 207 ? 18.389 3.223 -6.163 1.00 93.50 207 HIS A O 1
ATOM 1674 N N . HIS A 1 208 ? 16.638 3.965 -4.981 1.00 94.00 208 HIS A N 1
ATOM 1675 C CA . HIS A 1 208 ? 17.427 4.648 -3.951 1.00 94.00 208 HIS A CA 1
ATOM 1676 C C . HIS A 1 208 ? 17.346 3.977 -2.575 1.00 94.00 208 HIS A C 1
ATOM 1678 O O . HIS A 1 208 ? 18.192 4.237 -1.721 1.00 94.00 208 HIS A O 1
ATOM 1684 N N . GLY A 1 209 ? 16.361 3.101 -2.361 1.00 96.44 209 GLY A N 1
ATOM 1685 C CA . GLY A 1 209 ? 16.047 2.564 -1.042 1.00 96.44 209 GLY A CA 1
ATOM 1686 C C . GLY A 1 209 ? 15.543 3.637 -0.081 1.00 96.44 209 GLY A C 1
ATOM 1687 O O . GLY A 1 209 ? 15.837 3.567 1.107 1.00 96.44 209 GLY A O 1
ATOM 1688 N N . ASP A 1 210 ? 14.802 4.628 -0.582 1.00 97.69 210 ASP A N 1
ATOM 1689 C CA . ASP A 1 210 ? 14.343 5.766 0.215 1.00 97.69 210 ASP A CA 1
ATOM 1690 C C . ASP A 1 210 ? 12.824 5.752 0.399 1.00 97.69 210 ASP A C 1
ATOM 1692 O O . ASP A 1 210 ? 12.063 5.622 -0.565 1.00 97.69 210 ASP A O 1
ATOM 1696 N N . ILE A 1 211 ? 12.376 5.970 1.634 1.00 97.94 211 ILE A N 1
ATOM 1697 C CA . ILE A 1 211 ? 10.979 6.260 1.961 1.00 97.94 211 ILE A CA 1
ATOM 1698 C C . ILE A 1 211 ? 10.825 7.770 2.104 1.00 97.94 211 ILE A C 1
ATOM 1700 O O . ILE A 1 211 ? 11.549 8.406 2.863 1.00 97.94 211 ILE A O 1
ATOM 1704 N N . LYS A 1 212 ? 9.857 8.367 1.414 1.00 96.88 212 LYS A N 1
ATOM 1705 C CA . LYS A 1 212 ? 9.611 9.808 1.484 1.00 96.88 212 LYS A CA 1
ATOM 1706 C C . LYS A 1 212 ? 8.135 10.120 1.633 1.00 96.88 212 LYS A C 1
ATOM 1708 O O . LYS A 1 212 ? 7.305 9.732 0.806 1.00 96.88 212 LYS A O 1
ATOM 1713 N N . LYS A 1 213 ? 7.832 10.914 2.652 1.00 96.00 213 LYS A N 1
ATOM 1714 C CA . LYS A 1 213 ? 6.549 11.594 2.805 1.00 96.00 213 LYS A CA 1
ATOM 1715 C C . LYS A 1 213 ? 6.622 12.976 2.163 1.00 96.00 213 LYS A C 1
ATOM 1717 O O . LYS A 1 213 ? 7.658 13.640 2.210 1.00 96.00 213 LYS A O 1
ATOM 1722 N N . LYS A 1 214 ? 5.536 13.418 1.531 1.00 92.56 214 LYS A N 1
ATOM 1723 C CA . LYS A 1 214 ? 5.493 14.750 0.920 1.00 92.56 214 LYS A CA 1
ATOM 1724 C C . LYS A 1 214 ? 5.777 15.835 1.962 1.00 92.56 214 LYS A C 1
ATOM 1726 O O . LYS A 1 214 ? 5.144 15.871 3.010 1.00 92.56 214 LYS A O 1
ATOM 1731 N N . GLY A 1 215 ? 6.703 16.738 1.640 1.00 91.25 215 GLY A N 1
ATOM 1732 C CA . GLY A 1 215 ? 7.097 17.828 2.538 1.00 91.25 215 GLY A CA 1
ATOM 1733 C C . GLY A 1 215 ? 7.991 17.396 3.706 1.00 91.25 215 GLY A C 1
ATOM 1734 O O . GLY A 1 215 ? 8.211 18.196 4.607 1.00 91.25 215 GLY A O 1
ATOM 1735 N N . SER A 1 216 ? 8.503 16.164 3.696 1.00 92.75 216 SER A N 1
ATOM 1736 C CA . SER A 1 216 ? 9.459 15.652 4.681 1.00 92.75 216 SER A CA 1
ATOM 1737 C C . SER A 1 216 ? 10.761 15.220 4.007 1.00 92.75 216 SER A C 1
ATOM 1739 O O . SER A 1 216 ? 10.814 15.015 2.785 1.00 92.75 216 SER A O 1
ATOM 1741 N N . ASP A 1 217 ? 11.804 15.074 4.821 1.00 94.94 217 ASP A N 1
ATOM 1742 C CA . ASP A 1 217 ? 13.071 14.493 4.393 1.00 94.94 217 ASP A CA 1
ATOM 1743 C C . ASP A 1 217 ? 12.893 13.022 3.988 1.00 94.94 217 ASP A C 1
ATOM 1745 O O . ASP A 1 217 ? 11.922 12.355 4.358 1.00 94.94 217 ASP A O 1
ATOM 1749 N N . ALA A 1 218 ? 13.816 12.531 3.163 1.00 96.25 218 ALA A N 1
ATOM 1750 C CA . ALA A 1 218 ? 13.841 11.130 2.771 1.00 96.25 218 ALA A CA 1
ATOM 1751 C C . ALA A 1 218 ? 14.484 10.285 3.881 1.00 96.25 218 ALA A C 1
ATOM 1753 O O . ALA A 1 218 ? 15.529 10.646 4.424 1.00 96.25 218 ALA A O 1
ATOM 1754 N N . TYR A 1 219 ? 13.875 9.145 4.186 1.00 96.81 219 TYR A N 1
ATOM 1755 C CA . TYR A 1 219 ? 14.377 8.160 5.132 1.00 96.81 219 TYR A CA 1
ATOM 1756 C C . TYR A 1 219 ? 15.033 7.020 4.366 1.00 96.81 219 TYR A C 1
ATOM 1758 O O . TYR A 1 219 ? 14.359 6.266 3.661 1.00 96.81 219 TYR A O 1
ATOM 1766 N N . LYS A 1 220 ? 16.348 6.885 4.522 1.00 97.44 220 LYS A N 1
ATOM 1767 C CA . LYS A 1 220 ? 17.113 5.829 3.866 1.00 97.44 220 LYS A CA 1
ATOM 1768 C C . LYS A 1 220 ? 16.894 4.488 4.562 1.00 97.44 220 LYS A C 1
ATOM 1770 O O . LYS A 1 220 ? 16.979 4.394 5.787 1.00 97.44 220 LYS A O 1
ATOM 1775 N N . ILE A 1 221 ? 16.643 3.445 3.781 1.00 97.12 221 ILE A N 1
ATOM 1776 C CA . ILE A 1 221 ? 16.561 2.066 4.255 1.00 97.12 221 ILE A CA 1
ATOM 1777 C C . ILE A 1 221 ? 17.968 1.465 4.219 1.00 97.12 221 ILE A C 1
ATOM 1779 O O . ILE A 1 221 ? 18.633 1.430 3.182 1.00 97.12 221 ILE A O 1
ATOM 1783 N N . GLU A 1 222 ? 18.438 0.984 5.365 1.00 95.38 222 GLU A N 1
ATOM 1784 C CA . GLU A 1 222 ? 19.743 0.334 5.460 1.00 95.38 222 GLU A CA 1
ATOM 1785 C C . GLU A 1 222 ? 19.758 -0.995 4.698 1.00 95.38 222 GLU A C 1
ATOM 1787 O O . GLU A 1 222 ? 18.828 -1.794 4.801 1.00 95.38 222 GLU A O 1
ATOM 1792 N N . ASN A 1 223 ? 20.844 -1.245 3.960 1.00 93.94 223 ASN A N 1
ATOM 1793 C CA . ASN A 1 223 ? 21.070 -2.483 3.203 1.00 93.94 223 ASN A CA 1
ATOM 1794 C C . ASN A 1 223 ? 19.963 -2.824 2.189 1.00 93.94 223 ASN A C 1
ATOM 1796 O O . ASN A 1 223 ? 19.763 -3.992 1.853 1.00 93.94 223 ASN A O 1
ATOM 1800 N N . PHE A 1 224 ? 19.245 -1.815 1.695 1.00 96.44 224 PHE A N 1
ATOM 1801 C CA . PHE A 1 224 ? 18.259 -2.012 0.644 1.00 96.44 224 PHE A CA 1
ATOM 1802 C C . PHE A 1 224 ? 18.946 -2.327 -0.689 1.00 96.44 224 PHE A C 1
ATOM 1804 O O . PHE A 1 224 ? 19.906 -1.664 -1.083 1.00 96.44 224 PHE A O 1
ATOM 1811 N N . SER A 1 225 ? 18.428 -3.326 -1.395 1.00 95.62 225 SER A N 1
ATOM 1812 C CA . SER A 1 225 ? 18.803 -3.636 -2.777 1.00 95.62 225 SER A CA 1
ATOM 1813 C C . SER A 1 225 ? 17.529 -3.778 -3.593 1.00 95.62 225 SER A C 1
ATOM 1815 O O . SER A 1 225 ? 16.517 -4.197 -3.045 1.00 95.62 225 SER A O 1
ATOM 1817 N N . PHE A 1 226 ? 17.556 -3.404 -4.868 1.00 94.88 226 PHE A N 1
ATOM 1818 C CA . PHE A 1 226 ? 16.407 -3.514 -5.760 1.00 94.88 226 PHE A CA 1
ATOM 1819 C C . PHE A 1 226 ? 16.786 -4.406 -6.932 1.00 94.88 226 PHE A C 1
ATOM 1821 O O . PHE A 1 226 ? 17.641 -4.033 -7.732 1.00 94.88 226 PHE A O 1
ATOM 1828 N N . ASN A 1 227 ? 16.186 -5.591 -6.999 1.00 95.62 227 ASN A N 1
ATOM 1829 C CA . ASN A 1 227 ? 16.563 -6.632 -7.945 1.00 95.62 227 ASN A CA 1
ATOM 1830 C C . ASN A 1 227 ? 15.374 -7.072 -8.800 1.00 95.62 227 ASN A C 1
ATOM 1832 O O . ASN A 1 227 ? 14.205 -6.915 -8.438 1.00 95.62 227 ASN A O 1
ATOM 1836 N N . ASN A 1 228 ? 15.688 -7.693 -9.935 1.00 96.00 228 ASN A N 1
ATOM 1837 C CA . ASN A 1 228 ? 14.683 -8.302 -10.790 1.00 96.00 228 ASN A CA 1
ATOM 1838 C C . ASN A 1 228 ? 13.916 -9.395 -10.025 1.00 96.00 228 ASN A C 1
ATOM 1840 O O . ASN A 1 228 ? 14.522 -10.222 -9.344 1.00 96.00 228 ASN A O 1
ATOM 1844 N N . ASN A 1 229 ? 12.598 -9.448 -10.206 1.00 96.75 229 ASN A N 1
ATOM 1845 C CA . ASN A 1 229 ? 11.657 -10.319 -9.496 1.00 96.75 229 ASN A CA 1
ATOM 1846 C C . ASN A 1 229 ? 11.475 -10.030 -8.001 1.00 96.75 229 ASN A C 1
ATOM 1848 O O . ASN A 1 229 ? 10.814 -10.827 -7.330 1.00 96.75 229 ASN A O 1
ATOM 1852 N N . ASP A 1 230 ? 11.988 -8.911 -7.480 1.00 97.69 230 ASP A N 1
ATOM 1853 C CA . ASP A 1 230 ? 11.633 -8.494 -6.128 1.00 97.69 230 ASP A CA 1
ATOM 1854 C C . ASP A 1 230 ? 10.131 -8.218 -6.022 1.00 97.69 230 ASP A C 1
ATOM 1856 O O . ASP A 1 230 ? 9.511 -7.607 -6.900 1.00 97.69 230 ASP A O 1
ATOM 1860 N N . PHE A 1 231 ? 9.562 -8.651 -4.900 1.00 98.44 231 PHE A N 1
ATOM 1861 C CA . PHE A 1 231 ? 8.215 -8.300 -4.488 1.00 98.44 231 PHE A CA 1
ATOM 1862 C C . PHE A 1 231 ? 8.285 -7.101 -3.570 1.00 98.44 231 PHE A C 1
ATOM 1864 O O . PHE A 1 231 ? 8.844 -7.176 -2.478 1.00 98.44 231 PHE A O 1
ATOM 1871 N N . LEU A 1 232 ? 7.692 -6.000 -3.990 1.00 98.62 232 LEU A N 1
ATOM 1872 C CA . LEU A 1 232 ? 7.625 -4.787 -3.206 1.00 98.62 232 LEU A CA 1
ATOM 1873 C C . LEU A 1 232 ? 6.171 -4.513 -2.838 1.00 98.62 232 LEU A C 1
ATOM 1875 O O . LEU A 1 232 ? 5.291 -4.535 -3.693 1.00 98.62 232 LEU A O 1
ATOM 1879 N N . GLY A 1 233 ? 5.908 -4.250 -1.565 1.00 98.50 233 GLY A N 1
ATOM 1880 C CA . GLY A 1 233 ? 4.553 -4.064 -1.062 1.00 98.50 233 GLY A CA 1
ATOM 1881 C C . GLY A 1 233 ? 4.390 -2.816 -0.227 1.00 98.50 233 GLY A C 1
ATOM 1882 O O . GLY A 1 233 ? 5.358 -2.250 0.286 1.00 98.50 233 GLY A O 1
ATOM 1883 N N . CYS A 1 234 ? 3.144 -2.379 -0.111 1.00 98.62 234 CYS A N 1
ATOM 1884 C CA . CYS A 1 234 ? 2.765 -1.205 0.647 1.00 98.62 234 CYS A CA 1
ATOM 1885 C C . CYS A 1 234 ? 1.468 -1.480 1.405 1.00 98.62 234 CYS A C 1
ATOM 1887 O O . CYS A 1 234 ? 0.448 -1.866 0.827 1.00 98.62 234 CYS A O 1
ATOM 1889 N N . GLY A 1 235 ? 1.533 -1.287 2.719 1.00 98.38 235 GLY A N 1
ATOM 1890 C CA . GLY A 1 235 ? 0.401 -1.427 3.617 1.00 98.38 235 GLY A CA 1
ATOM 1891 C C . GLY A 1 235 ? -0.048 -0.085 4.174 1.00 98.38 235 GLY A C 1
ATOM 1892 O O . GLY A 1 235 ? 0.773 0.788 4.445 1.00 98.38 235 GLY A O 1
ATOM 1893 N N . LEU A 1 236 ? -1.355 0.056 4.373 1.00 98.38 236 LEU A N 1
ATOM 1894 C CA . LEU A 1 236 ? -2.003 1.196 5.012 1.00 98.38 236 LEU A CA 1
ATOM 1895 C C . LEU A 1 236 ? -2.830 0.695 6.188 1.00 98.38 236 LEU A C 1
ATOM 1897 O O . LEU A 1 236 ? -3.679 -0.179 6.021 1.00 98.38 236 LEU A O 1
ATOM 1901 N N . VAL A 1 237 ? -2.623 1.277 7.363 1.00 98.06 237 VAL A N 1
ATOM 1902 C CA . VAL A 1 237 ? -3.334 0.894 8.578 1.00 98.06 237 VAL A CA 1
ATOM 1903 C C . VAL A 1 237 ? -4.133 2.074 9.107 1.00 98.06 237 VAL A C 1
ATOM 1905 O O . VAL A 1 237 ? -3.575 3.098 9.499 1.00 98.06 237 VAL A O 1
ATOM 1908 N N . TYR A 1 238 ? -5.455 1.912 9.155 1.00 97.50 238 TYR A N 1
ATOM 1909 C CA . TYR A 1 238 ? -6.352 2.871 9.792 1.00 97.50 238 TYR A CA 1
ATOM 1910 C C . TYR A 1 238 ? -6.601 2.523 11.255 1.00 97.50 238 TYR A C 1
ATOM 1912 O O . TYR A 1 238 ? -6.874 1.356 11.558 1.00 97.50 238 TYR A O 1
ATOM 1920 N N . PRO A 1 239 ? -6.620 3.522 12.152 1.00 95.88 239 PRO A N 1
ATOM 1921 C CA . PRO A 1 239 ? -7.032 3.310 13.525 1.00 95.88 239 PRO A CA 1
ATOM 1922 C C . PRO A 1 239 ? -8.542 3.032 13.637 1.00 95.88 239 PRO A C 1
ATOM 1924 O O . PRO A 1 239 ? -9.334 3.480 12.787 1.00 95.88 239 PRO A O 1
ATOM 1927 N N . PRO A 1 240 ? -8.963 2.341 14.713 1.00 93.31 240 PRO A N 1
ATOM 1928 C CA . PRO A 1 240 ? -10.367 2.160 15.063 1.00 93.31 240 PRO A CA 1
ATOM 1929 C C . PRO A 1 240 ? -11.172 3.469 15.058 1.00 93.31 240 PRO A C 1
ATOM 1931 O O . PRO A 1 240 ? -10.642 4.553 15.309 1.00 93.31 240 PRO A O 1
ATOM 1934 N N . THR A 1 241 ? -12.479 3.392 14.803 1.00 90.81 241 THR A N 1
ATOM 1935 C CA . THR A 1 241 ? -13.381 4.558 14.759 1.00 90.81 241 THR A CA 1
ATOM 1936 C C . THR A 1 241 ? -13.421 5.314 16.088 1.00 90.81 241 THR A C 1
ATOM 1938 O O . THR A 1 241 ? -13.440 6.541 16.086 1.00 90.81 241 THR A O 1
ATOM 1941 N N . ASN A 1 242 ? -13.351 4.606 17.217 1.00 86.44 242 ASN A N 1
ATOM 1942 C CA . ASN A 1 242 ? -13.310 5.205 18.555 1.00 86.44 242 ASN A CA 1
ATOM 1943 C C . ASN A 1 242 ? -11.956 5.853 18.910 1.00 86.44 242 ASN A C 1
ATOM 1945 O O . ASN A 1 242 ? -11.832 6.458 19.971 1.00 86.44 242 ASN A O 1
ATOM 1949 N N . LYS A 1 243 ? -10.952 5.749 18.034 1.00 90.06 243 LYS A N 1
ATOM 1950 C CA . LYS A 1 243 ? -9.634 6.367 18.182 1.00 90.06 243 LYS A CA 1
ATOM 1951 C C . LYS A 1 243 ? -9.429 7.485 17.160 1.00 90.06 243 LYS A C 1
ATOM 1953 O O . LYS A 1 243 ? -8.479 7.477 16.385 1.00 90.06 243 LYS A O 1
ATOM 1958 N N . SER A 1 244 ? -10.339 8.459 17.145 1.00 85.31 244 SER A N 1
ATOM 1959 C CA . SER A 1 244 ? -10.329 9.573 16.181 1.00 85.31 244 SER A CA 1
ATOM 1960 C C . SER A 1 244 ? -9.059 10.429 16.216 1.00 85.31 244 SER A C 1
ATOM 1962 O O . SER A 1 244 ? -8.741 11.063 15.215 1.00 85.31 244 SER A O 1
ATOM 1964 N N . ASN A 1 245 ? -8.351 10.439 17.349 1.00 90.38 245 ASN A N 1
ATOM 1965 C CA . ASN A 1 245 ? -7.130 11.222 17.549 1.00 90.38 245 ASN A CA 1
ATOM 1966 C C . ASN A 1 245 ? -5.868 10.513 17.033 1.00 90.38 245 ASN A C 1
ATOM 1968 O O . ASN A 1 245 ? -4.817 11.140 16.949 1.00 90.38 245 ASN A O 1
ATOM 1972 N N . GLU A 1 246 ? -5.948 9.218 16.713 1.00 94.44 246 GLU A N 1
ATOM 1973 C CA . GLU A 1 246 ? -4.842 8.509 16.075 1.00 94.44 246 GLU A CA 1
ATOM 1974 C C . GLU A 1 246 ? -4.873 8.745 14.558 1.00 94.44 246 GLU A C 1
ATOM 1976 O O . GLU A 1 246 ? -5.938 8.817 13.933 1.00 94.44 246 GLU A O 1
ATOM 1981 N N . LEU A 1 247 ? -3.687 8.861 13.962 1.00 95.50 247 LEU A N 1
ATOM 1982 C CA . LEU A 1 247 ? -3.513 9.017 12.521 1.00 95.50 247 LEU A CA 1
ATOM 1983 C C . LEU A 1 247 ? -3.239 7.654 11.878 1.00 95.50 247 LEU A C 1
ATOM 1985 O O . LEU A 1 247 ? -2.635 6.787 12.516 1.00 95.50 247 LEU A O 1
ATOM 1989 N N . PRO A 1 248 ? -3.674 7.439 10.625 1.00 96.88 248 PRO A N 1
ATOM 1990 C CA . PRO A 1 248 ? -3.272 6.252 9.898 1.00 96.88 248 PRO A CA 1
ATOM 1991 C C . PRO A 1 248 ? -1.762 6.270 9.645 1.00 96.88 248 PRO A C 1
ATOM 1993 O O . PRO A 1 248 ? -1.122 7.324 9.623 1.00 96.88 248 PRO A O 1
ATOM 1996 N N . TYR A 1 249 ? -1.193 5.093 9.432 1.00 97.75 249 TYR A N 1
ATOM 1997 C CA . TYR A 1 249 ? 0.203 4.949 9.038 1.00 97.75 249 TYR A CA 1
ATOM 1998 C C . TYR A 1 249 ? 0.320 4.032 7.838 1.00 97.75 249 TYR A C 1
ATOM 2000 O O . TYR A 1 249 ? -0.545 3.187 7.599 1.00 97.75 249 TYR A O 1
ATOM 2008 N N . ALA A 1 250 ? 1.413 4.180 7.105 1.00 98.12 250 ALA A N 1
ATOM 2009 C CA . ALA A 1 250 ? 1.772 3.245 6.058 1.00 98.12 250 ALA A CA 1
ATOM 2010 C C . ALA A 1 250 ? 3.172 2.677 6.278 1.00 98.12 250 ALA A C 1
ATOM 2012 O O . ALA A 1 250 ? 4.006 3.254 6.978 1.00 98.12 250 ALA A O 1
ATOM 2013 N N . PHE A 1 251 ? 3.383 1.491 5.723 1.00 98.31 251 PHE A N 1
ATOM 2014 C CA . PHE A 1 251 ? 4.631 0.747 5.797 1.00 98.31 251 PHE A CA 1
ATOM 2015 C C . PHE A 1 251 ? 4.910 0.085 4.453 1.00 98.31 251 PHE A C 1
ATOM 2017 O O . PHE A 1 251 ? 4.009 -0.091 3.630 1.00 98.31 251 PHE A O 1
ATOM 2024 N N . PHE A 1 252 ? 6.162 -0.306 4.252 1.00 98.44 252 PHE A N 1
ATOM 2025 C CA . PHE A 1 252 ? 6.597 -0.978 3.040 1.00 98.44 252 PHE A CA 1
ATOM 2026 C C . PHE A 1 252 ? 7.186 -2.340 3.362 1.00 98.44 252 PHE A C 1
ATOM 2028 O O . PHE A 1 252 ? 7.6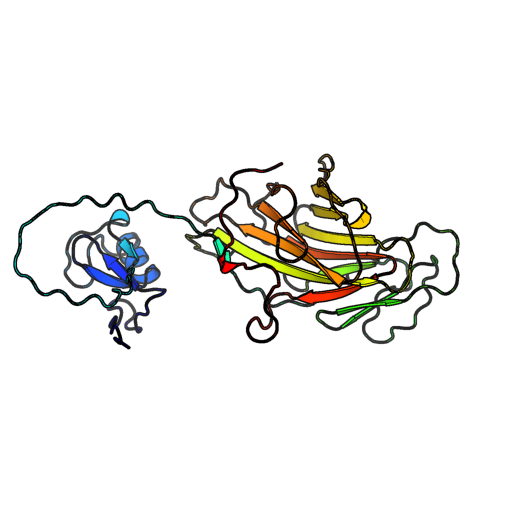58 -2.597 4.472 1.00 98.44 252 PHE A O 1
ATOM 2035 N N . THR A 1 253 ? 7.158 -3.222 2.375 1.00 98.50 253 THR A N 1
ATOM 2036 C CA . THR A 1 253 ? 7.728 -4.562 2.478 1.00 98.50 253 THR A CA 1
ATOM 2037 C C . THR A 1 253 ? 8.540 -4.889 1.237 1.00 98.50 253 THR A C 1
ATOM 2039 O O . THR A 1 253 ? 8.177 -4.470 0.142 1.00 98.50 253 THR A O 1
ATOM 2042 N N . GLN A 1 254 ? 9.567 -5.713 1.397 1.00 98.56 254 GLN A N 1
ATOM 2043 C CA . GLN A 1 254 ? 10.290 -6.358 0.312 1.00 98.56 254 GLN A CA 1
ATOM 2044 C C . GLN A 1 254 ? 10.336 -7.863 0.567 1.00 98.56 254 GLN A C 1
ATOM 2046 O O . GLN A 1 254 ? 10.683 -8.294 1.668 1.00 98.56 254 GLN A O 1
ATOM 2051 N N . ASN A 1 255 ? 9.975 -8.663 -0.435 1.00 98.38 255 ASN A N 1
ATOM 2052 C CA . ASN A 1 255 ? 10.018 -10.126 -0.403 1.00 98.38 255 ASN A CA 1
ATOM 2053 C C . ASN A 1 255 ? 9.365 -10.707 0.867 1.00 98.38 255 ASN A C 1
ATOM 2055 O O . ASN A 1 255 ? 9.925 -11.564 1.550 1.00 98.38 255 ASN A O 1
ATOM 2059 N N . GLY A 1 256 ? 8.189 -10.173 1.216 1.00 97.94 256 GLY A N 1
ATOM 2060 C CA . GLY A 1 256 ? 7.396 -10.608 2.368 1.00 97.94 256 GLY A CA 1
ATOM 2061 C C . GLY A 1 256 ? 7.904 -10.156 3.737 1.00 97.94 256 GLY A C 1
ATOM 2062 O O . GLY A 1 256 ? 7.383 -10.606 4.756 1.00 97.94 256 GLY A O 1
ATOM 2063 N N . LYS A 1 257 ? 8.895 -9.261 3.801 1.00 97.81 257 LYS A N 1
ATOM 2064 C CA . LYS A 1 257 ? 9.410 -8.693 5.055 1.00 97.81 257 LYS A CA 1
ATOM 2065 C C . LYS A 1 257 ? 9.222 -7.188 5.074 1.00 97.81 257 LYS A C 1
ATOM 2067 O O . LYS A 1 257 ? 9.442 -6.531 4.065 1.00 97.81 257 LYS A O 1
ATOM 2072 N N . GLN A 1 258 ? 8.835 -6.634 6.219 1.00 97.56 258 GLN A N 1
ATOM 2073 C CA . GLN A 1 258 ? 8.782 -5.184 6.386 1.00 97.56 258 GLN A CA 1
ATOM 2074 C C . GLN A 1 258 ? 10.186 -4.580 6.251 1.00 97.56 258 GLN A C 1
ATOM 2076 O O . GLN A 1 258 ? 11.147 -5.120 6.796 1.00 97.56 258 GLN A O 1
ATOM 2081 N N . ILE A 1 259 ? 10.278 -3.461 5.536 1.00 97.56 259 ILE A N 1
ATOM 2082 C CA . ILE A 1 259 ? 11.503 -2.678 5.359 1.00 97.56 259 ILE A CA 1
ATOM 2083 C C . ILE A 1 259 ? 11.319 -1.294 5.978 1.00 97.56 259 ILE A C 1
ATOM 2085 O O . ILE A 1 259 ? 10.259 -0.680 5.849 1.00 97.56 259 ILE A O 1
ATOM 2089 N N . GLY A 1 260 ? 12.358 -0.810 6.657 1.00 96.00 260 GLY A N 1
ATOM 2090 C CA . GLY A 1 260 ? 12.304 0.457 7.379 1.00 96.00 260 GLY A CA 1
ATOM 2091 C C . GLY A 1 260 ? 11.242 0.506 8.488 1.00 96.00 260 GLY A C 1
ATOM 2092 O O . GLY A 1 260 ? 10.655 -0.504 8.894 1.00 96.00 260 GLY A O 1
ATOM 2093 N N . LYS A 1 261 ? 11.007 1.714 9.002 1.00 96.88 261 LYS A N 1
ATOM 2094 C CA . LYS A 1 261 ? 9.920 2.015 9.945 1.00 96.88 261 LYS A CA 1
ATOM 2095 C C . LYS A 1 261 ? 8.654 2.427 9.193 1.00 96.88 261 LYS A C 1
ATOM 2097 O O . LYS A 1 261 ? 8.701 2.838 8.034 1.00 96.88 261 LYS A O 1
ATOM 2102 N N . ALA A 1 262 ? 7.510 2.328 9.864 1.00 97.31 262 ALA A N 1
ATOM 2103 C CA . ALA A 1 262 ? 6.291 2.929 9.343 1.00 97.31 262 ALA A CA 1
ATOM 2104 C C . ALA A 1 262 ? 6.377 4.457 9.384 1.00 97.31 262 ALA A C 1
ATOM 2106 O O . ALA A 1 262 ? 7.169 5.042 10.120 1.00 97.31 262 ALA A O 1
ATOM 2107 N N . VAL A 1 263 ? 5.517 5.107 8.615 1.00 97.00 263 VAL A N 1
ATOM 2108 C CA . VAL A 1 263 ? 5.410 6.563 8.589 1.00 97.00 263 VAL A CA 1
ATOM 2109 C C . VAL A 1 263 ? 3.974 6.947 8.923 1.00 97.00 263 V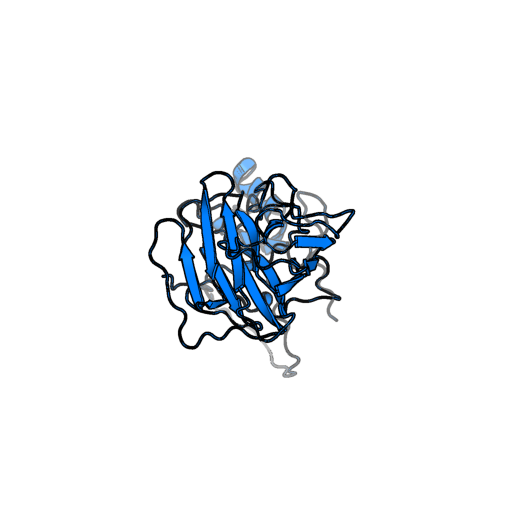AL A C 1
ATOM 2111 O O . VAL A 1 263 ? 3.023 6.430 8.331 1.00 97.00 263 VAL A O 1
ATOM 2114 N N . LEU A 1 264 ? 3.808 7.864 9.876 1.00 96.81 264 LEU A N 1
ATOM 2115 C CA . LEU A 1 264 ? 2.504 8.444 10.195 1.00 96.81 264 LEU A CA 1
ATOM 2116 C C . LEU A 1 264 ? 2.056 9.377 9.067 1.00 96.81 264 LEU A C 1
ATOM 2118 O O . LEU A 1 264 ? 2.807 10.245 8.609 1.00 96.81 264 LEU A O 1
ATOM 2122 N N . LEU A 1 265 ? 0.811 9.234 8.633 1.00 95.56 265 LEU A N 1
ATOM 2123 C CA . LEU A 1 265 ? 0.193 10.100 7.632 1.00 95.56 265 LEU A CA 1
ATOM 2124 C C . LEU A 1 265 ? -0.277 11.414 8.265 1.00 95.56 265 LEU A C 1
ATOM 2126 O O . LEU A 1 265 ? -0.472 11.482 9.474 1.00 95.56 265 LEU A O 1
ATOM 2130 N N . THR A 1 266 ? -0.418 12.491 7.483 1.00 93.25 266 THR A N 1
ATOM 2131 C CA . THR A 1 266 ? -0.853 13.791 8.044 1.00 93.25 266 THR A CA 1
ATOM 2132 C C . THR A 1 266 ? -2.350 13.855 8.319 1.00 93.25 266 THR A C 1
ATOM 2134 O O . THR A 1 266 ? -2.785 14.637 9.166 1.00 93.25 266 THR A O 1
ATOM 2137 N N . HIS A 1 267 ? -3.148 13.066 7.599 1.00 92.38 267 HIS A N 1
ATOM 2138 C CA . HIS A 1 267 ? -4.599 13.168 7.622 1.00 92.38 267 HIS A CA 1
ATOM 2139 C C . HIS A 1 267 ? -5.259 11.797 7.728 1.00 92.38 267 HIS A C 1
ATOM 2141 O O . HIS A 1 267 ? -4.803 10.801 7.171 1.00 92.38 267 HIS A O 1
ATOM 2147 N N . ASN A 1 268 ? -6.404 11.760 8.405 1.00 92.00 268 ASN A N 1
ATOM 2148 C CA . ASN A 1 268 ? -7.270 10.587 8.447 1.00 92.00 268 ASN A CA 1
ATOM 2149 C C . ASN A 1 268 ? -8.194 10.564 7.216 1.00 92.00 268 ASN A C 1
ATOM 2151 O O . ASN A 1 268 ? -9.411 10.705 7.330 1.00 92.00 268 ASN A O 1
ATOM 2155 N N . SER A 1 269 ? -7.592 10.481 6.027 1.00 93.62 269 SER A N 1
ATOM 2156 C CA . SER A 1 269 ? -8.296 10.489 4.740 1.00 93.62 269 SER A CA 1
ATOM 2157 C C . SER A 1 269 ? -8.683 9.078 4.314 1.00 93.62 269 SER A C 1
ATOM 2159 O O . SER A 1 269 ? -7.909 8.144 4.472 1.00 93.62 269 SER A O 1
ATOM 2161 N N . ASP A 1 270 ? -9.861 8.914 3.723 1.00 93.31 270 ASP A N 1
ATOM 2162 C CA . ASP A 1 270 ? -10.358 7.679 3.094 1.00 93.31 270 ASP A CA 1
ATOM 2163 C C . ASP A 1 270 ? -10.047 7.614 1.586 1.00 93.31 270 ASP A C 1
ATOM 2165 O O . ASP A 1 270 ? -10.602 6.789 0.856 1.00 93.31 270 ASP A O 1
ATOM 2169 N N . SER A 1 271 ? -9.201 8.530 1.103 1.00 95.50 271 SER A N 1
ATOM 2170 C CA . SER A 1 271 ? -8.965 8.753 -0.323 1.00 95.50 271 SER A CA 1
ATOM 2171 C C . SER A 1 271 ? -7.613 8.231 -0.820 1.00 95.50 271 SER A C 1
ATOM 2173 O O . SER A 1 271 ? -7.342 8.297 -2.021 1.00 95.50 271 SER A O 1
ATOM 2175 N N . TYR A 1 272 ? -6.809 7.626 0.063 1.00 97.25 272 TYR A N 1
ATOM 2176 C CA . TYR A 1 272 ? -5.533 7.011 -0.298 1.00 97.25 272 TYR A CA 1
ATOM 2177 C C . TYR A 1 272 ? -5.716 5.939 -1.379 1.00 97.25 272 TYR A C 1
ATOM 2179 O O . TYR A 1 272 ? -6.478 4.987 -1.196 1.00 97.25 272 TYR A O 1
ATOM 2187 N N . LYS A 1 273 ? -5.014 6.085 -2.507 1.00 97.12 273 LYS A N 1
ATOM 2188 C CA . LYS A 1 273 ? -4.959 5.065 -3.565 1.00 97.12 273 LYS A CA 1
ATOM 2189 C C . LYS A 1 273 ? -3.541 4.535 -3.748 1.00 97.12 273 LYS A C 1
ATOM 2191 O O . LYS A 1 273 ? -2.611 5.348 -3.796 1.00 97.12 273 LYS A O 1
ATOM 2196 N N . PRO A 1 274 ? -3.387 3.215 -3.951 1.00 97.56 274 PRO A N 1
ATOM 2197 C CA . PRO A 1 274 ? -2.172 2.645 -4.511 1.00 97.56 274 PRO A CA 1
ATOM 2198 C C . PRO A 1 274 ? -1.818 3.309 -5.833 1.00 97.56 274 PRO A C 1
ATOM 2200 O O . PRO A 1 274 ? -2.676 3.528 -6.690 1.00 97.56 274 PRO A O 1
ATOM 2203 N N . CYS A 1 275 ? -0.549 3.625 -5.989 1.00 96.00 275 CYS A N 1
ATOM 2204 C CA . CYS A 1 275 ? 0.016 4.233 -7.174 1.00 96.00 275 CYS A CA 1
ATOM 2205 C C . CYS A 1 275 ? 1.399 3.616 -7.394 1.00 96.00 275 CYS A C 1
ATOM 2207 O O . CYS A 1 275 ? 2.073 3.238 -6.434 1.00 96.00 275 CYS A O 1
ATOM 2209 N N . ILE A 1 276 ? 1.824 3.519 -8.648 1.00 95.56 276 ILE A N 1
ATOM 2210 C CA . ILE A 1 276 ? 3.189 3.116 -8.988 1.00 95.56 276 ILE A CA 1
ATOM 2211 C C . ILE A 1 276 ? 3.735 4.017 -10.090 1.00 95.56 276 ILE A C 1
ATOM 2213 O O . ILE A 1 276 ? 2.976 4.497 -10.934 1.00 95.56 276 ILE A O 1
ATOM 2217 N N . GLY A 1 277 ? 5.042 4.249 -10.055 1.00 93.00 277 GLY A N 1
ATOM 2218 C CA . GLY A 1 277 ? 5.809 4.907 -11.107 1.00 93.00 277 GLY A CA 1
ATOM 2219 C C . GLY A 1 277 ? 6.861 3.943 -11.643 1.00 93.00 277 GLY A C 1
ATOM 2220 O O . GLY A 1 277 ? 7.583 3.347 -10.846 1.00 93.00 277 GLY A O 1
ATOM 2221 N N . LEU A 1 278 ? 6.957 3.790 -12.963 1.00 91.19 278 LEU A N 1
ATOM 2222 C CA . LEU A 1 278 ? 7.875 2.844 -13.606 1.00 91.19 278 LEU A CA 1
ATOM 2223 C C . LEU A 1 278 ? 8.785 3.525 -14.630 1.00 91.19 278 LEU A C 1
ATOM 2225 O O . LEU A 1 278 ? 8.325 4.365 -15.400 1.00 91.19 278 LEU A O 1
ATOM 2229 N N . GLU A 1 279 ? 10.044 3.104 -14.664 1.00 88.62 279 GLU A N 1
ATOM 2230 C CA . GLU A 1 279 ? 11.045 3.451 -15.675 1.00 88.62 279 GLU A CA 1
ATOM 2231 C C . GLU A 1 279 ? 11.848 2.180 -15.991 1.00 88.62 279 GLU A C 1
ATOM 2233 O O . GLU A 1 279 ? 12.385 1.539 -15.080 1.00 88.62 279 GLU A O 1
ATOM 2238 N N . HIS A 1 280 ? 11.857 1.772 -17.262 1.00 88.50 280 HIS A N 1
ATOM 2239 C CA . HIS A 1 280 ? 12.524 0.563 -17.782 1.00 88.50 280 HIS A CA 1
ATOM 2240 C C . HIS A 1 280 ? 12.144 -0.781 -17.121 1.00 88.50 280 HIS A C 1
ATOM 2242 O O . HIS A 1 280 ? 12.808 -1.796 -17.330 1.00 88.50 280 HIS A O 1
ATOM 2248 N N . CYS A 1 281 ? 11.046 -0.840 -16.361 1.00 91.75 281 CYS A N 1
ATOM 2249 C CA . CYS A 1 281 ? 10.578 -2.070 -15.720 1.00 91.75 281 CYS A CA 1
ATOM 2250 C C . CYS A 1 281 ? 9.070 -2.278 -15.873 1.00 91.75 281 CYS A C 1
ATOM 2252 O O . CYS A 1 281 ? 8.276 -1.341 -15.850 1.00 91.75 281 CYS A O 1
ATOM 2254 N N . SER A 1 282 ? 8.684 -3.542 -16.028 1.00 94.44 282 SER A N 1
ATOM 2255 C CA . SER A 1 282 ? 7.296 -4.007 -15.996 1.00 94.44 282 SER A CA 1
ATOM 2256 C C . SER A 1 282 ? 6.944 -4.527 -14.607 1.00 94.44 282 SER A C 1
ATOM 2258 O O . SER A 1 282 ? 7.831 -4.796 -13.795 1.00 94.44 282 SER A O 1
ATOM 2260 N N . ILE A 1 283 ? 5.653 -4.685 -14.323 1.00 96.50 283 ILE A N 1
ATOM 2261 C CA . ILE A 1 283 ? 5.183 -5.202 -13.037 1.00 96.50 283 ILE A CA 1
ATOM 2262 C C . ILE A 1 283 ? 3.957 -6.099 -13.168 1.00 96.50 283 ILE A C 1
ATOM 2264 O O . ILE A 1 283 ? 3.106 -5.915 -14.042 1.00 96.50 283 ILE A O 1
ATOM 2268 N N . GLU A 1 284 ? 3.827 -6.997 -12.199 1.00 97.56 284 GLU A N 1
ATOM 2269 C CA . GLU A 1 284 ? 2.607 -7.746 -11.905 1.00 97.56 284 GLU A CA 1
ATOM 2270 C C . GLU A 1 284 ? 2.132 -7.365 -10.503 1.00 97.56 284 GLU A C 1
ATOM 2272 O O . GLU A 1 284 ? 2.840 -7.602 -9.526 1.00 97.56 284 GLU A O 1
ATOM 2277 N N . ALA A 1 285 ? 0.950 -6.770 -10.369 1.00 97.81 285 ALA A N 1
ATOM 2278 C CA . ALA A 1 285 ? 0.400 -6.438 -9.060 1.00 97.81 285 ALA A CA 1
ATOM 2279 C C . ALA A 1 285 ? -0.404 -7.591 -8.465 1.00 97.81 285 ALA A C 1
ATOM 2281 O O . ALA A 1 285 ? -0.968 -8.430 -9.166 1.00 97.81 285 ALA A O 1
ATOM 2282 N N . ASN A 1 286 ? -0.495 -7.595 -7.145 1.00 98.12 286 ASN A N 1
ATOM 2283 C CA . ASN A 1 286 ? -1.443 -8.366 -6.371 1.00 98.12 286 ASN A CA 1
ATOM 2284 C C . ASN A 1 286 ? -2.158 -7.403 -5.418 1.00 98.12 286 ASN A C 1
ATOM 2286 O O . ASN A 1 286 ? -1.554 -6.877 -4.484 1.00 98.12 286 ASN A O 1
ATOM 2290 N N . PHE A 1 287 ? -3.449 -7.167 -5.655 1.00 97.75 287 PHE A N 1
ATOM 2291 C CA . PHE A 1 287 ? -4.302 -6.382 -4.752 1.00 97.75 287 PHE A CA 1
ATOM 2292 C C . PHE A 1 287 ? -5.032 -7.251 -3.718 1.00 97.75 287 PHE A C 1
ATOM 2294 O O . PHE A 1 287 ? -5.883 -6.760 -2.977 1.00 97.75 287 PHE A O 1
ATOM 2301 N N . GLY A 1 288 ? -4.744 -8.555 -3.685 1.00 96.81 288 GLY A N 1
ATOM 2302 C CA . GLY A 1 288 ? -5.498 -9.520 -2.895 1.00 96.81 288 GLY A CA 1
ATOM 2303 C C . GLY A 1 288 ? -6.871 -9.801 -3.492 1.00 96.81 288 GLY A C 1
ATOM 2304 O O . GLY A 1 288 ? -7.805 -10.107 -2.758 1.00 96.81 288 GLY A O 1
ATOM 2305 N N . ASN A 1 289 ? -7.017 -9.683 -4.816 1.00 96.12 289 ASN A N 1
ATOM 2306 C CA . ASN A 1 289 ? -8.278 -9.953 -5.509 1.00 96.12 289 ASN A CA 1
ATOM 2307 C C . ASN A 1 289 ? -8.715 -11.422 -5.373 1.00 96.12 289 ASN A C 1
ATOM 2309 O O . ASN A 1 289 ? -9.907 -11.701 -5.279 1.00 96.12 289 ASN A O 1
ATOM 2313 N N . ASN A 1 290 ? -7.751 -12.347 -5.330 1.00 94.94 290 ASN A N 1
ATOM 2314 C CA . ASN A 1 290 ? -7.968 -13.767 -5.067 1.00 94.94 290 ASN A CA 1
ATOM 2315 C C . ASN A 1 290 ? -6.808 -14.321 -4.225 1.00 94.94 290 ASN A C 1
ATOM 2317 O O . ASN A 1 290 ? -5.784 -14.740 -4.762 1.00 94.94 290 ASN A O 1
ATOM 2321 N N . LEU A 1 291 ? -6.972 -14.306 -2.901 1.00 94.19 291 LEU A N 1
ATOM 2322 C CA . LEU A 1 291 ? -5.941 -14.761 -1.964 1.00 94.19 291 LEU A CA 1
ATOM 2323 C C . LEU A 1 291 ? -5.792 -16.286 -1.904 1.00 94.19 291 LEU A C 1
ATOM 2325 O O . LEU A 1 291 ? -4.764 -16.760 -1.434 1.00 94.19 291 LEU A O 1
ATOM 2329 N N . GLU A 1 292 ? -6.775 -17.051 -2.387 1.00 94.88 292 GLU A N 1
ATOM 2330 C CA . GLU A 1 292 ? -6.694 -18.516 -2.412 1.00 94.88 292 GLU A CA 1
ATOM 2331 C C . GLU A 1 292 ? -5.685 -18.989 -3.461 1.00 94.88 292 GLU A C 1
ATOM 2333 O O . GLU A 1 292 ? -4.858 -19.856 -3.190 1.00 94.88 292 GLU A O 1
ATOM 2338 N N . THR A 1 293 ? -5.728 -18.398 -4.659 1.00 96.88 293 THR A N 1
ATOM 2339 C CA . THR A 1 293 ? -4.851 -18.797 -5.772 1.00 96.88 293 THR A CA 1
ATOM 2340 C C . THR A 1 293 ? -3.619 -17.912 -5.918 1.00 96.88 293 THR A C 1
ATOM 2342 O O . THR A 1 293 ? -2.655 -18.310 -6.567 1.00 96.88 293 THR A O 1
ATOM 2345 N N . LYS A 1 294 ? -3.657 -16.692 -5.374 1.00 96.75 294 LYS A N 1
ATOM 2346 C CA . LYS A 1 294 ? -2.585 -15.695 -5.469 1.00 96.75 294 LYS A CA 1
ATOM 2347 C C . LYS A 1 294 ? -2.420 -14.991 -4.110 1.00 96.75 294 LYS A C 1
ATOM 2349 O O . LYS A 1 294 ? -2.757 -13.809 -3.983 1.00 96.75 294 LYS A O 1
ATOM 2354 N N . PRO A 1 295 ? -1.959 -15.712 -3.068 1.00 97.56 295 PRO A N 1
ATOM 2355 C CA . PRO A 1 295 ? -1.710 -15.112 -1.763 1.00 97.56 295 PRO A CA 1
ATOM 2356 C C . PRO A 1 295 ? -0.615 -14.048 -1.862 1.00 97.56 295 PRO A C 1
ATOM 2358 O O . PRO A 1 295 ? 0.207 -14.066 -2.780 1.00 97.56 295 PRO A O 1
ATOM 2361 N N . PHE A 1 296 ? -0.604 -13.123 -0.906 1.00 98.50 296 PHE A N 1
ATOM 2362 C CA . PHE A 1 296 ? 0.520 -12.206 -0.758 1.00 98.50 296 PHE A CA 1
ATOM 2363 C C . PHE A 1 296 ? 1.784 -12.960 -0.343 1.00 98.50 296 PHE A C 1
ATOM 2365 O O . PHE A 1 296 ? 1.711 -13.942 0.400 1.00 98.50 296 PHE A O 1
ATOM 2372 N N . ILE A 1 297 ? 2.946 -12.459 -0.759 1.00 98.50 297 ILE A N 1
ATOM 2373 C CA . ILE A 1 297 ? 4.230 -12.907 -0.209 1.00 98.50 297 ILE A CA 1
ATOM 2374 C C . ILE A 1 297 ? 4.372 -12.425 1.241 1.00 98.50 297 ILE A C 1
ATOM 2376 O O . ILE A 1 297 ? 4.926 -13.130 2.085 1.00 98.50 297 ILE A O 1
ATOM 2380 N N . TYR A 1 298 ? 3.857 -11.233 1.556 1.00 98.25 298 TYR A N 1
ATOM 2381 C CA . TYR A 1 298 ? 3.763 -10.759 2.935 1.00 98.25 298 TYR A CA 1
ATOM 2382 C C . TYR A 1 298 ? 2.647 -11.469 3.710 1.00 98.25 298 TYR A C 1
ATOM 2384 O O . TYR A 1 298 ? 1.473 -11.419 3.341 1.00 98.25 298 TYR A O 1
ATOM 2392 N N . ASP A 1 299 ? 3.004 -12.080 4.842 1.00 97.38 299 ASP A N 1
ATOM 2393 C CA . ASP A 1 299 ? 2.046 -12.744 5.725 1.00 97.38 299 ASP A CA 1
ATOM 2394 C C . ASP A 1 299 ? 1.269 -11.719 6.565 1.00 97.38 299 ASP A C 1
ATOM 2396 O O . ASP A 1 299 ? 1.608 -11.411 7.711 1.00 97.38 299 ASP A O 1
ATOM 2400 N N . ILE A 1 300 ? 0.194 -11.193 5.978 1.00 95.62 300 ILE A N 1
ATOM 2401 C CA . ILE A 1 300 ? -0.708 -10.223 6.611 1.00 95.62 300 ILE A CA 1
ATOM 2402 C C . ILE A 1 300 ? -1.323 -10.728 7.927 1.00 95.62 300 ILE A C 1
ATOM 2404 O O . ILE A 1 300 ? -1.690 -9.908 8.765 1.00 95.62 300 ILE A O 1
ATOM 2408 N N . SER A 1 301 ? -1.414 -12.048 8.146 1.00 91.31 301 SER A N 1
ATOM 2409 C CA . SER A 1 301 ? -1.950 -12.612 9.397 1.00 91.31 301 SER A CA 1
ATOM 2410 C C . SER A 1 301 ? -1.005 -12.412 10.585 1.00 91.31 301 SER A C 1
ATOM 2412 O O . SER A 1 301 ? -1.444 -12.368 11.733 1.00 91.31 301 SER A O 1
ATOM 2414 N N . LYS A 1 302 ? 0.290 -12.231 10.302 1.00 92.62 302 LYS A N 1
ATOM 2415 C CA . LYS A 1 302 ? 1.340 -11.962 11.290 1.00 92.62 302 LYS A CA 1
ATOM 2416 C C . LYS A 1 302 ? 1.611 -10.474 11.494 1.00 92.62 302 LYS A C 1
ATOM 2418 O O . LYS A 1 302 ? 2.504 -10.128 12.268 1.00 92.62 302 LYS A O 1
ATOM 2423 N N . HIS A 1 303 ? 0.882 -9.586 10.815 1.00 94.31 303 HIS A N 1
ATOM 2424 C CA . HIS A 1 303 ? 1.076 -8.151 10.981 1.00 94.31 303 HIS A CA 1
ATOM 2425 C C . HIS A 1 303 ? 0.713 -7.721 12.408 1.00 94.31 303 HIS A C 1
ATOM 2427 O O . HIS A 1 303 ? -0.416 -7.900 12.867 1.00 94.31 303 HIS A O 1
ATOM 2433 N N . SER A 1 304 ? 1.673 -7.116 13.103 1.00 91.94 304 SER A N 1
ATOM 2434 C CA . SER A 1 304 ? 1.483 -6.543 14.432 1.00 91.94 304 SER A CA 1
ATOM 2435 C C . SER A 1 304 ? 1.464 -5.020 14.358 1.00 91.94 304 SER A C 1
ATOM 2437 O O . SER A 1 304 ? 2.090 -4.411 13.493 1.00 91.94 304 SER A O 1
ATOM 2439 N N . LEU A 1 305 ? 0.722 -4.391 15.274 1.00 92.75 305 LEU A N 1
ATOM 2440 C CA . LEU A 1 305 ? 0.648 -2.936 15.327 1.00 92.75 305 LEU A CA 1
ATOM 2441 C C . LEU A 1 305 ? 2.020 -2.347 15.637 1.00 92.75 305 LEU A C 1
ATOM 2443 O O . LEU A 1 305 ? 2.618 -2.630 16.679 1.00 92.75 305 LEU A O 1
ATOM 2447 N N . LEU A 1 306 ? 2.483 -1.495 14.732 1.00 91.38 306 LEU A N 1
ATOM 2448 C CA . LEU A 1 306 ? 3.773 -0.843 14.852 1.00 91.38 306 LEU A CA 1
ATOM 2449 C C . LEU A 1 306 ? 3.714 0.270 15.899 1.00 91.38 306 LEU A C 1
ATOM 2451 O O . LEU A 1 306 ? 2.737 1.012 15.997 1.00 91.38 306 LEU A O 1
ATOM 2455 N N . LYS A 1 307 ? 4.776 0.356 16.700 1.00 89.25 307 LYS A N 1
ATOM 2456 C CA . LYS A 1 307 ? 4.950 1.372 17.752 1.00 89.25 307 LYS A CA 1
ATOM 2457 C C . LYS A 1 307 ? 6.048 2.376 17.424 1.00 89.25 307 LYS A C 1
ATOM 2459 O O . LYS A 1 307 ? 6.149 3.405 18.083 1.00 89.25 307 LYS A O 1
ATOM 2464 N N . GLU A 1 308 ? 6.865 2.064 16.425 1.00 90.94 308 GLU A N 1
ATOM 2465 C CA . GLU A 1 308 ? 7.960 2.907 15.975 1.00 90.94 308 GLU A CA 1
ATOM 2466 C C . GLU A 1 308 ? 7.670 3.451 14.584 1.00 90.94 308 GLU A C 1
ATOM 2468 O O . GLU A 1 308 ? 7.312 2.706 13.667 1.00 90.94 308 GLU A O 1
ATOM 2473 N N . PHE A 1 309 ? 7.879 4.755 14.448 1.00 94.75 309 PHE A N 1
ATOM 2474 C CA . PHE A 1 309 ? 7.694 5.506 13.219 1.00 94.75 309 PHE A CA 1
ATOM 2475 C C . PHE A 1 309 ? 8.945 6.347 12.949 1.00 94.75 309 PHE A C 1
ATOM 2477 O O . PHE A 1 309 ? 9.725 6.601 13.874 1.00 94.75 309 PHE A O 1
ATOM 2484 N N . TYR A 1 310 ? 9.154 6.716 11.688 1.00 91.62 310 TYR A N 1
ATOM 2485 C CA . TYR A 1 310 ? 10.117 7.754 11.318 1.00 91.62 310 TYR A CA 1
ATOM 2486 C C . TYR A 1 310 ? 9.663 9.156 11.742 1.00 91.62 310 TYR A C 1
ATOM 2488 O O . TYR A 1 310 ? 8.432 9.369 11.862 1.00 91.62 310 TYR A O 1
#

Radius of gyration: 25.09 Å; Cα contacts (8 Å, |Δi|>4): 641; chains: 1; bounding box: 54×56×74 Å

Mean predicted aligned error: 13.91 Å

Sequence (310 aa):
MVYYKFGRCIICTIQLNHENAYFLNNCGHKFHHYCITRWITEEQQNCPSCRVAATLNDIKQFFVEEAGDSSDDNELTQSTSNAVNVVNNLIAKFVQSINKWRKNTFLCCSNNCINTNKPIGNCIEGNGTGNVNNENVEYMNCLEEKGGFDPFIFVVAENSFKRPQNCFNYSLFYFEIKCIFQKDEKEKCLICLNDFKTTDSMNLFAHHGDIKKKGSDAYKIENFSFNNNDFLGCGLVYPPTNKSNELPYAFFTQNGKQIGKAVLLTHNSDSYKPCIGLEHCSIEANFGNNLETKPFIYDISKHSLLKEFY

Organism: Meloidogyne enterolobii (NCBI:txid390850)

Solvent-accessible surface area (backbone atoms only — not comparable to full-atom values): 18217 Å² total; per-residue (Å²): 134,86,80,81,82,69,51,54,15,82,84,79,65,46,77,43,48,76,92,48,30,20,24,31,72,87,73,66,55,61,28,40,52,70,57,51,53,47,36,38,74,76,74,42,55,34,37,94,88,76,60,50,74,40,54,79,87,32,61,40,78,57,80,84,80,82,78,76,93,69,94,74,93,80,85,81,91,78,95,75,91,73,84,74,83,76,73,83,77,77,48,53,41,80,50,84,53,73,60,31,58,33,84,44,87,76,58,85,44,98,73,44,39,62,28,77,87,58,70,84,64,79,39,90,66,30,30,57,24,36,31,55,56,53,51,30,35,44,54,40,82,47,94,50,88,60,86,50,84,74,70,58,54,54,38,28,38,70,47,47,61,61,70,72,79,87,30,86,40,28,41,29,37,58,38,36,30,36,37,42,60,78,70,97,66,88,53,35,46,30,47,32,40,36,26,81,81,78,75,44,36,41,36,37,37,44,70,76,26,29,40,34,43,70,97,54,74,72,46,74,38,83,91,59,80,72,58,77,65,41,34,43,32,47,34,41,38,37,55,21,57,92,39,74,89,54,57,24,34,36,40,39,28,47,74,42,36,78,44,74,61,30,38,74,46,96,57,86,67,52,44,33,19,52,30,40,32,32,34,73,32,24,38,44,47,41,39,52,72,48,50,88,88,50,55,70,76,46,62,68,89,73,53,69,82,80,88,61,60,109

Foldseek 3Di:
DPPPQLAAAPQVRHGDDLVFWKAFQVPGDIHGPVRVQCCCPPNHQADPVPRHGHHPVRIGRDDDDPDDDDDDDDDDDDDDDDPPPPDPQFFEDEDFDDKFKDQDPPQPDPFSLEDQPDNDDADPQQEWHWHGDTQKTDTGGHPDPPVHDHWFRKIWIPDFQADDPQFQHKYKFKKKKFKAADDPDQKWKKKKWAQPPPRWMWIQTLSQCWIDTPPDDIDHWPPRDDDHRKMKMKMKIHGGPVPQVAFIWMFMDIQQHTTDFIAGTPDNGRRIIIMMTTGRIIIGMDRPNDCVVPNDSHPPVPDGDGPDHD

Secondary structure (DSSP, 8-state):
-------B-TTT-PBP-TTTEEEETTT--EEEHHHHHHIIIII-SB-TTT--B--GGGEEE------------------------------EEE------EEE-S--SSTT-SB-SS------TTS--EEEEETTEEEEE--SS--S-----EEEEESS--PPPTT-SSEEEEEEEEEEEESSSS--EEEEEEEETTT--EEEEEGGGTEEEETTS-EEEPTT----TT-EEEEEEEEPPTT-TTSPPEEEEEETTEEEEEEEE-SS--S-EEEEEEEESEEEEEE-SS-TTTS--SS-GGG------B-

Nearest PDB structures (foldseek):
  6e2h-assembly1_D-2  TM=7.312E-01  e=2.577E-06  Homo sapiens
  6w5n-assembly1_D  TM=5.599E-01  e=9.126E-06  Homo sapiens
  6w5m-assembly1_D  TM=5.599E-01  e=9.126E-06  Homo sapiens
  2f42-assembly1_A-2  TM=8.788E-01  e=1.167E-01  Danio rerio
  6mly-assembly1_A  TM=4.622E-01  e=3.504E-01  Bacteroides eggerthii